Protein AF-J9C8B3-F1 (afdb_monomer_lite)

Structure (mmCIF, N/CA/C/O backbone):
data_AF-J9C8B3-F1
#
_entry.id   AF-J9C8B3-F1
#
loop_
_atom_site.group_PDB
_atom_site.id
_atom_site.type_symbol
_atom_site.label_atom_id
_atom_site.label_alt_id
_atom_site.label_comp_id
_atom_site.label_asym_id
_atom_site.label_entity_id
_atom_site.label_seq_id
_atom_site.pdbx_PDB_ins_code
_atom_site.Cartn_x
_atom_site.Cartn_y
_atom_site.Cartn_z
_atom_site.occupancy
_atom_site.B_iso_or_equiv
_atom_site.auth_seq_id
_atom_site.auth_comp_id
_atom_site.auth_asym_id
_atom_site.auth_atom_id
_atom_site.pdbx_PDB_model_num
ATOM 1 N N . MET A 1 1 ? 23.682 -4.807 -24.492 1.00 78.75 1 MET A N 1
ATOM 2 C CA . MET A 1 1 ? 23.793 -3.343 -24.692 1.00 78.75 1 MET A CA 1
ATOM 3 C C . MET A 1 1 ? 25.233 -2.847 -24.689 1.00 78.75 1 MET A C 1
ATOM 5 O O . MET A 1 1 ? 25.601 -2.203 -25.655 1.00 78.75 1 MET A O 1
ATOM 9 N N . MET A 1 2 ? 26.063 -3.170 -23.684 1.00 86.25 2 MET A N 1
ATOM 10 C CA . MET A 1 2 ? 27.462 -2.700 -23.639 1.00 86.25 2 MET A CA 1
ATOM 11 C C . MET A 1 2 ? 28.279 -3.089 -24.885 1.00 86.25 2 MET A C 1
ATOM 13 O O . MET A 1 2 ? 28.863 -2.217 -25.509 1.00 86.25 2 MET A O 1
ATOM 17 N N . ASN A 1 3 ? 28.265 -4.363 -25.298 1.00 89.12 3 ASN A N 1
ATOM 18 C CA . ASN A 1 3 ? 29.017 -4.798 -26.487 1.00 89.12 3 ASN A CA 1
ATOM 19 C C . ASN A 1 3 ? 28.551 -4.087 -27.764 1.00 89.12 3 ASN A C 1
ATOM 21 O O . ASN A 1 3 ? 29.380 -3.598 -28.514 1.00 89.12 3 ASN A O 1
ATOM 25 N N . LYS A 1 4 ? 27.232 -3.930 -27.948 1.00 87.62 4 LYS A N 1
ATOM 26 C CA . LYS A 1 4 ? 26.653 -3.194 -29.081 1.00 87.62 4 LYS A CA 1
ATOM 27 C C . LYS A 1 4 ? 27.149 -1.744 -29.131 1.00 87.62 4 LYS A C 1
ATOM 29 O O . LYS A 1 4 ? 27.574 -1.282 -30.175 1.00 87.62 4 LYS A O 1
ATOM 34 N N . TYR A 1 5 ? 27.186 -1.056 -27.988 1.00 91.00 5 TYR A N 1
ATOM 35 C CA . TYR A 1 5 ? 27.751 0.295 -27.902 1.00 91.00 5 TYR A CA 1
ATOM 36 C C . TYR A 1 5 ? 29.259 0.330 -28.204 1.00 91.00 5 TYR A C 1
ATOM 38 O O . TYR A 1 5 ? 29.722 1.227 -28.899 1.00 91.00 5 TYR A O 1
ATOM 46 N N . LEU A 1 6 ? 30.029 -0.645 -27.709 1.00 92.38 6 LEU A N 1
ATOM 47 C CA . LEU A 1 6 ? 31.475 -0.719 -27.951 1.00 92.38 6 LEU A CA 1
ATOM 48 C C . LEU A 1 6 ? 31.828 -1.078 -29.406 1.00 92.38 6 LEU A C 1
ATOM 50 O O . LEU A 1 6 ? 32.894 -0.686 -29.874 1.00 92.38 6 LEU A O 1
ATOM 54 N N . GLU A 1 7 ? 30.964 -1.816 -30.103 1.00 91.50 7 GLU A N 1
ATOM 55 C CA . GLU A 1 7 ? 31.171 -2.269 -31.485 1.00 91.50 7 GLU A CA 1
ATOM 56 C C . GLU A 1 7 ? 30.604 -1.289 -32.525 1.00 91.50 7 GLU A C 1
ATOM 58 O O . GLU A 1 7 ? 31.267 -1.002 -33.521 1.00 91.50 7 GLU A O 1
ATOM 63 N N . GLU A 1 8 ? 29.397 -0.763 -32.298 1.00 87.06 8 GLU A N 1
ATOM 64 C CA . GLU A 1 8 ? 28.640 0.048 -33.266 1.00 87.06 8 GLU A CA 1
ATOM 65 C C . GLU A 1 8 ? 28.638 1.553 -32.928 1.00 87.06 8 GLU A C 1
ATOM 67 O O . GLU A 1 8 ? 28.321 2.376 -33.784 1.00 87.06 8 GLU A O 1
ATOM 72 N N . GLY A 1 9 ? 29.010 1.939 -31.702 1.00 86.69 9 GLY A N 1
ATOM 73 C CA . GLY A 1 9 ? 29.151 3.332 -31.253 1.00 86.69 9 GLY A CA 1
ATOM 74 C C . GLY A 1 9 ? 27.856 4.041 -30.832 1.00 86.69 9 GLY A C 1
ATOM 75 O O . GLY A 1 9 ? 27.904 4.921 -29.973 1.00 86.69 9 GLY A O 1
ATOM 76 N N . GLU A 1 10 ? 26.697 3.652 -31.369 1.00 90.56 10 GLU A N 1
ATOM 77 C CA . GLU A 1 10 ? 25.392 4.252 -31.049 1.00 90.56 10 GLU A CA 1
ATOM 78 C C . GLU A 1 10 ? 24.359 3.187 -30.646 1.00 90.56 10 GLU A C 1
ATOM 80 O O . GLU A 1 10 ? 24.399 2.042 -31.091 1.00 90.56 10 GLU A O 1
ATOM 85 N N . LEU A 1 11 ? 23.422 3.563 -29.772 1.00 93.31 11 LEU A N 1
ATOM 86 C CA . LEU A 1 11 ? 22.279 2.733 -29.380 1.00 93.31 11 LEU A CA 1
ATOM 87 C C . LEU A 1 11 ? 21.004 3.333 -29.971 1.00 93.31 11 LEU A C 1
ATOM 89 O O . LEU A 1 11 ? 20.880 4.557 -30.046 1.00 93.31 11 LEU A O 1
ATOM 93 N N . SER A 1 12 ? 20.045 2.489 -30.358 1.00 94.19 12 SER A N 1
ATOM 94 C CA . SER A 1 12 ? 18.732 2.987 -30.777 1.00 94.19 12 SER A CA 1
ATOM 95 C C . SER A 1 12 ? 17.975 3.604 -29.595 1.00 94.19 12 SER A C 1
ATOM 97 O O . SER A 1 12 ? 18.277 3.338 -28.430 1.00 94.19 12 SER A O 1
ATOM 99 N N . GLU A 1 13 ? 16.957 4.415 -29.883 1.00 93.69 13 GLU A N 1
ATOM 100 C CA . GLU A 1 13 ? 16.074 4.964 -28.847 1.00 93.69 13 GLU A CA 1
ATOM 101 C C . GLU A 1 13 ? 15.417 3.848 -28.015 1.00 93.69 13 GLU A C 1
ATOM 103 O O . GLU A 1 13 ? 15.444 3.903 -26.786 1.00 93.69 13 GLU A O 1
ATOM 108 N N . ASP A 1 14 ? 14.930 2.792 -28.674 1.00 94.25 14 ASP A N 1
ATOM 109 C CA . ASP A 1 14 ? 14.325 1.628 -28.014 1.00 94.25 14 ASP A CA 1
ATOM 110 C C . ASP A 1 14 ? 15.310 0.906 -27.091 1.00 94.25 14 ASP A C 1
ATOM 112 O O . ASP A 1 14 ? 14.955 0.535 -25.970 1.00 94.25 14 ASP A O 1
ATOM 116 N N . ASP A 1 15 ? 16.562 0.749 -27.536 1.00 93.56 15 ASP A N 1
ATOM 117 C CA . ASP A 1 15 ? 17.629 0.188 -26.715 1.00 93.56 15 ASP A CA 1
ATOM 118 C C . ASP A 1 15 ? 17.791 1.048 -25.454 1.00 93.56 15 ASP A C 1
ATOM 120 O O . ASP A 1 15 ? 17.713 0.535 -24.337 1.00 93.56 15 ASP A O 1
ATOM 124 N N . ILE A 1 16 ? 17.961 2.365 -25.607 1.00 94.19 16 ILE A N 1
ATOM 125 C CA . ILE A 1 16 ? 18.157 3.291 -24.484 1.00 94.19 16 ILE A CA 1
ATOM 126 C C . ILE A 1 16 ? 16.988 3.212 -23.493 1.00 94.19 16 ILE A C 1
ATOM 128 O O . ILE A 1 16 ? 17.224 3.082 -22.289 1.00 94.19 16 ILE A O 1
ATOM 132 N N . ILE A 1 17 ? 15.744 3.240 -23.977 1.00 95.62 17 ILE A N 1
ATOM 133 C CA . ILE A 1 17 ? 14.544 3.151 -23.134 1.00 95.62 17 ILE A CA 1
ATOM 134 C C . ILE A 1 17 ? 14.520 1.823 -22.370 1.00 95.62 17 ILE A C 1
ATOM 136 O O . ILE A 1 17 ? 14.332 1.827 -21.150 1.00 95.62 17 ILE A O 1
ATOM 140 N N . ALA A 1 18 ? 14.770 0.699 -23.046 1.00 95.00 18 ALA A N 1
ATOM 141 C CA . ALA A 1 18 ? 14.798 -0.621 -22.421 1.00 95.00 18 ALA A CA 1
ATOM 142 C C . ALA A 1 18 ? 15.903 -0.732 -21.358 1.00 95.00 18 ALA A C 1
ATOM 144 O O . ALA A 1 18 ? 15.667 -1.249 -20.263 1.00 95.00 18 ALA A O 1
ATOM 145 N N . GLY A 1 19 ? 17.092 -0.195 -21.643 1.00 95.44 19 GLY A N 1
ATOM 146 C CA . GLY A 1 19 ? 18.210 -0.161 -20.704 1.00 95.44 19 GLY A CA 1
ATOM 147 C C . GLY A 1 19 ? 17.911 0.674 -19.459 1.00 95.44 19 GLY A C 1
ATOM 148 O O . GLY A 1 19 ? 18.193 0.237 -18.342 1.00 95.44 19 GLY A O 1
ATOM 149 N N . ILE A 1 20 ? 17.303 1.853 -19.629 1.00 96.50 20 ILE A N 1
ATOM 150 C CA . ILE A 1 20 ? 16.896 2.708 -18.507 1.00 96.50 20 ILE A CA 1
ATOM 151 C C . ILE A 1 20 ? 15.814 2.017 -17.679 1.00 96.50 20 ILE A C 1
ATOM 153 O O . ILE A 1 20 ? 15.936 1.972 -16.456 1.00 96.50 20 ILE A O 1
ATOM 157 N N . ARG A 1 21 ? 14.787 1.440 -18.317 1.00 97.25 21 ARG A N 1
ATOM 158 C CA . ARG A 1 21 ? 13.708 0.722 -17.624 1.00 97.25 21 ARG A CA 1
ATOM 159 C C . ARG A 1 21 ? 14.261 -0.435 -16.794 1.00 97.25 21 ARG A C 1
ATOM 161 O O . ARG A 1 21 ? 13.999 -0.490 -15.598 1.00 97.25 21 ARG A O 1
ATOM 168 N N . ALA A 1 22 ? 15.077 -1.306 -17.391 1.00 96.00 22 ALA A N 1
ATOM 169 C CA . ALA A 1 22 ? 15.645 -2.464 -16.702 1.00 96.00 22 ALA A CA 1
ATOM 170 C C . ALA A 1 22 ? 16.434 -2.062 -15.445 1.00 96.00 22 ALA A C 1
ATOM 172 O O . ALA A 1 22 ? 16.245 -2.636 -14.375 1.00 96.00 22 ALA A O 1
ATOM 173 N N . ARG A 1 23 ? 17.270 -1.023 -15.550 1.00 96.44 23 ARG A N 1
ATOM 174 C CA . ARG A 1 23 ? 18.075 -0.532 -14.420 1.00 96.44 23 ARG A CA 1
ATOM 175 C C . ARG A 1 23 ? 17.260 0.247 -13.388 1.00 96.44 23 ARG A C 1
ATOM 177 O O . ARG A 1 23 ? 17.647 0.286 -12.225 1.00 96.44 23 ARG A O 1
ATOM 184 N N . THR A 1 24 ? 16.148 0.854 -13.800 1.00 96.94 24 THR A N 1
ATOM 185 C CA . THR A 1 24 ? 15.205 1.536 -12.900 1.00 96.94 24 THR A CA 1
ATOM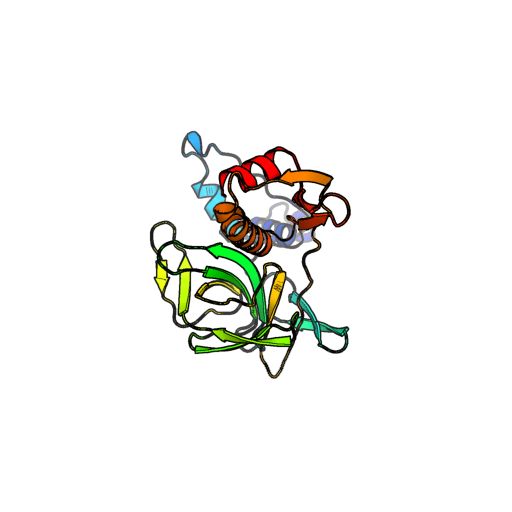 186 C C . THR A 1 24 ? 14.442 0.516 -12.057 1.00 96.94 24 THR A C 1
ATOM 188 O O . THR A 1 24 ? 14.374 0.661 -10.843 1.00 96.94 24 THR A O 1
ATOM 191 N N . ILE A 1 25 ? 13.934 -0.554 -12.678 1.00 96.19 25 ILE A N 1
ATOM 192 C CA . ILE A 1 25 ? 13.232 -1.649 -11.986 1.00 96.19 25 ILE A CA 1
ATOM 193 C C . ILE A 1 25 ? 14.179 -2.391 -11.030 1.00 96.19 25 ILE A C 1
ATOM 195 O O . ILE A 1 25 ? 13.781 -2.754 -9.928 1.00 96.19 25 ILE A O 1
ATOM 199 N N . ALA A 1 26 ? 15.448 -2.553 -11.414 1.00 95.69 26 ALA A N 1
ATOM 200 C CA . ALA A 1 26 ? 16.489 -3.124 -10.559 1.00 95.69 26 ALA A CA 1
ATOM 201 C C . ALA A 1 26 ? 17.008 -2.164 -9.464 1.00 95.69 26 ALA A C 1
ATOM 203 O O . ALA A 1 26 ? 17.913 -2.533 -8.717 1.00 95.69 26 ALA A O 1
ATOM 204 N N . CYS A 1 27 ? 16.472 -0.940 -9.368 1.00 95.81 27 CYS A N 1
ATOM 205 C CA . CYS A 1 27 ? 16.906 0.096 -8.423 1.00 95.81 27 CYS A CA 1
ATOM 206 C C . CYS A 1 27 ? 18.403 0.471 -8.524 1.00 95.81 27 CYS A C 1
ATOM 208 O O . CYS A 1 27 ? 19.007 0.915 -7.550 1.00 95.81 27 CYS A O 1
ATOM 210 N N . GLU A 1 28 ? 19.023 0.321 -9.698 1.00 97.19 28 GLU A N 1
ATOM 211 C CA . GLU A 1 28 ? 20.434 0.669 -9.925 1.00 97.19 28 GLU A CA 1
ATOM 212 C C . GLU A 1 28 ? 20.632 2.130 -10.341 1.00 97.19 28 GLU A C 1
ATOM 214 O O . GLU A 1 28 ? 21.718 2.692 -10.177 1.00 97.19 28 GLU A O 1
ATOM 219 N N . ILE A 1 29 ? 19.605 2.730 -10.944 1.00 97.00 29 ILE A N 1
ATOM 220 C CA . ILE A 1 29 ? 19.595 4.127 -11.377 1.00 97.00 29 ILE A CA 1
ATOM 221 C C . ILE A 1 29 ? 18.261 4.777 -11.020 1.00 97.00 29 ILE A C 1
ATOM 223 O O . ILE A 1 29 ? 17.234 4.108 -10.955 1.00 97.00 29 ILE A O 1
ATOM 227 N N . GLN A 1 30 ? 18.275 6.102 -10.880 1.00 96.50 30 GLN A N 1
ATOM 228 C CA . GLN A 1 30 ? 17.072 6.912 -10.719 1.00 96.50 30 GLN A CA 1
ATOM 229 C C . GLN A 1 30 ? 16.998 7.932 -11.866 1.00 96.50 30 GLN A C 1
ATOM 231 O O . GLN A 1 30 ? 17.755 8.908 -11.854 1.00 96.50 30 GLN A O 1
ATOM 236 N N . PRO A 1 31 ? 16.130 7.732 -12.875 1.00 95.62 31 PRO A N 1
ATOM 237 C CA . PRO A 1 31 ? 15.981 8.686 -13.969 1.00 95.62 31 PRO A CA 1
ATOM 238 C C . PRO A 1 31 ? 15.500 10.048 -13.449 1.00 95.62 31 PRO A C 1
ATOM 240 O O . PRO A 1 31 ? 14.462 10.150 -12.791 1.00 95.62 31 PRO A O 1
ATOM 243 N N . MET A 1 32 ? 16.268 11.101 -13.732 1.00 96.44 32 MET A N 1
ATOM 244 C CA . MET A 1 32 ? 15.990 12.454 -13.251 1.00 96.44 32 MET A CA 1
ATOM 245 C C . MET A 1 32 ? 15.239 13.264 -14.306 1.00 96.44 32 MET A C 1
ATOM 247 O O . MET A 1 32 ? 15.723 13.452 -15.421 1.00 96.44 32 MET A O 1
ATOM 251 N N . PHE A 1 33 ? 14.085 13.807 -13.922 1.00 95.62 33 PHE A N 1
ATOM 252 C CA . PHE A 1 33 ? 13.266 14.693 -14.750 1.00 95.62 33 PHE A CA 1
ATOM 253 C C . PHE A 1 33 ? 13.207 16.096 -14.145 1.00 95.62 33 PHE A C 1
ATOM 255 O O . PHE A 1 33 ? 13.446 16.289 -12.953 1.00 95.62 33 PHE A O 1
ATOM 262 N N . CYS A 1 34 ? 12.856 17.091 -14.958 1.00 95.88 34 CYS A N 1
ATOM 263 C CA . CYS A 1 34 ? 12.675 18.465 -14.505 1.00 95.88 34 CYS A CA 1
ATOM 264 C C . CYS A 1 34 ? 11.325 19.035 -14.953 1.00 95.88 34 CYS A C 1
ATOM 266 O O . CYS A 1 34 ? 10.745 18.639 -15.965 1.00 95.88 34 CYS A O 1
ATOM 268 N N . GLY A 1 35 ? 10.806 19.979 -14.172 1.00 96.19 35 GLY A N 1
ATOM 269 C CA . GLY A 1 35 ? 9.518 20.604 -14.431 1.00 96.19 35 GLY A CA 1
ATOM 270 C C . GLY A 1 35 ? 9.101 21.554 -13.315 1.00 96.19 35 GLY A C 1
ATOM 271 O O . GLY A 1 35 ? 9.774 21.700 -12.299 1.00 96.19 35 GLY A O 1
ATOM 272 N N . SER A 1 36 ? 7.968 22.216 -13.513 1.00 97.06 36 SER A N 1
ATOM 273 C CA . SER A 1 36 ? 7.302 23.031 -12.506 1.00 97.06 36 SER A CA 1
ATOM 274 C C . SER A 1 36 ? 5.812 22.723 -12.539 1.00 97.06 36 SER A C 1
ATOM 276 O O . SER A 1 36 ? 5.107 23.167 -13.448 1.00 97.06 36 SER A O 1
ATOM 278 N N . ALA A 1 37 ? 5.336 21.990 -11.530 1.00 97.06 37 ALA A N 1
ATOM 279 C CA . ALA A 1 37 ? 3.911 21.717 -11.354 1.00 97.06 37 ALA A CA 1
ATOM 280 C C . ALA A 1 37 ? 3.118 23.022 -11.191 1.00 97.06 37 ALA A C 1
ATOM 282 O O . ALA A 1 37 ? 2.116 23.214 -11.864 1.00 97.06 37 ALA A O 1
ATOM 283 N N . PHE A 1 38 ? 3.643 23.979 -10.416 1.00 97.00 38 PHE A N 1
ATOM 284 C CA . PHE A 1 38 ? 3.026 25.297 -10.226 1.00 97.00 38 PHE A CA 1
ATOM 285 C C . PHE A 1 38 ? 2.802 26.062 -11.540 1.00 97.00 38 PHE A C 1
ATOM 287 O O . PHE A 1 38 ? 1.791 26.736 -11.708 1.00 97.00 38 PHE A O 1
ATOM 294 N N . LYS A 1 39 ? 3.739 25.956 -12.492 1.00 97.19 39 LYS A N 1
ATOM 295 C CA . LYS A 1 39 ? 3.620 26.597 -13.812 1.00 97.19 39 LYS A CA 1
ATOM 296 C C . LYS A 1 39 ? 3.007 25.684 -14.876 1.00 97.19 39 LYS A C 1
ATOM 298 O O . LYS A 1 39 ? 2.992 26.081 -16.038 1.00 97.19 39 LYS A O 1
ATOM 303 N N . ASN A 1 40 ? 2.547 24.486 -14.509 1.00 95.56 40 ASN A N 1
ATOM 304 C CA . ASN A 1 40 ? 2.028 23.463 -15.421 1.00 95.56 40 ASN A CA 1
ATOM 305 C C . ASN A 1 40 ? 3.004 23.092 -16.556 1.00 95.56 40 ASN A C 1
ATOM 307 O O . ASN A 1 40 ? 2.604 22.918 -17.704 1.00 95.56 40 ASN A O 1
ATOM 311 N N . LYS A 1 41 ? 4.306 22.986 -16.257 1.00 97.31 41 LYS A N 1
ATOM 312 C CA . LYS A 1 41 ? 5.352 22.642 -17.239 1.00 97.31 41 LYS A CA 1
ATOM 313 C C . LYS A 1 41 ? 6.058 21.351 -16.839 1.00 97.31 41 LYS A C 1
ATOM 315 O O . LYS A 1 41 ? 6.598 21.273 -15.743 1.00 97.31 41 LYS A O 1
ATOM 320 N N . GLY A 1 42 ? 6.083 20.355 -17.724 1.00 95.38 42 GLY A N 1
ATOM 321 C CA . GLY A 1 42 ? 6.841 19.107 -17.535 1.00 95.38 42 GLY A CA 1
ATOM 322 C C . GLY A 1 42 ? 6.098 17.965 -16.830 1.00 95.38 42 GLY A C 1
ATOM 323 O O . GLY A 1 42 ? 6.538 16.828 -16.933 1.00 95.38 42 GLY A O 1
ATOM 324 N N . VAL A 1 43 ? 4.941 18.215 -16.199 1.00 97.31 43 VAL A N 1
ATOM 325 C CA . VAL A 1 43 ? 4.161 17.162 -15.507 1.00 97.31 43 VAL A CA 1
ATOM 326 C C . VAL A 1 43 ? 3.729 16.049 -16.465 1.00 97.31 43 VAL A C 1
ATOM 328 O O . VAL A 1 43 ? 3.879 14.880 -16.145 1.00 97.31 43 VAL A O 1
ATOM 331 N N . GLN A 1 44 ? 3.265 16.401 -17.667 1.00 96.62 44 GLN A N 1
ATOM 332 C CA . GLN A 1 44 ? 2.852 15.424 -18.684 1.00 96.62 44 GLN A CA 1
ATOM 333 C C . GLN A 1 44 ? 4.007 14.496 -19.090 1.00 96.62 44 GLN A C 1
ATOM 335 O O . GLN A 1 44 ? 3.828 13.290 -19.144 1.00 96.62 44 GLN A O 1
ATOM 340 N N . ARG A 1 45 ? 5.218 15.042 -19.270 1.00 95.50 45 ARG A N 1
ATOM 341 C CA . ARG A 1 45 ? 6.416 14.248 -19.596 1.00 95.50 45 ARG A CA 1
ATOM 342 C C . ARG A 1 45 ? 6.849 13.337 -18.455 1.00 95.50 45 ARG A C 1
ATOM 344 O O . ARG A 1 45 ? 7.345 12.247 -18.701 1.00 95.50 45 ARG A O 1
ATOM 351 N N . MET A 1 46 ? 6.647 13.775 -17.214 1.00 96.62 46 MET A N 1
ATOM 352 C CA . MET A 1 46 ? 6.866 12.924 -16.049 1.00 96.62 46 MET A CA 1
ATOM 353 C C . MET A 1 46 ? 5.858 11.763 -16.017 1.00 96.62 46 MET A C 1
ATOM 355 O O . MET A 1 46 ? 6.252 10.640 -15.727 1.00 96.62 46 MET A O 1
ATOM 359 N N . LEU A 1 47 ? 4.593 11.990 -16.390 1.00 97.19 47 LEU A N 1
ATOM 360 C CA . LEU A 1 47 ? 3.602 10.912 -16.506 1.00 97.19 47 LEU A CA 1
ATOM 361 C C . LEU A 1 47 ? 3.934 9.926 -17.639 1.00 97.19 47 LEU A C 1
ATOM 363 O O . LEU A 1 47 ? 3.803 8.722 -17.435 1.00 97.19 47 LEU A O 1
ATOM 367 N N . ASP A 1 48 ? 4.425 10.406 -18.788 1.00 96.50 48 ASP A N 1
ATOM 368 C CA . ASP A 1 48 ? 4.934 9.530 -19.858 1.00 96.50 48 ASP A CA 1
ATOM 369 C C . ASP A 1 48 ? 6.066 8.629 -19.321 1.00 96.50 48 ASP A C 1
ATOM 371 O O . ASP A 1 48 ? 6.072 7.415 -19.527 1.00 96.50 48 ASP A O 1
ATOM 375 N N . ALA A 1 49 ? 6.994 9.219 -18.561 1.00 96.25 49 ALA A N 1
ATOM 376 C CA . ALA A 1 49 ? 8.116 8.515 -17.950 1.00 96.25 49 ALA A CA 1
ATOM 377 C C . ALA A 1 49 ? 7.695 7.478 -16.897 1.00 96.25 49 ALA A C 1
ATOM 379 O O . ALA A 1 49 ? 8.352 6.447 -16.768 1.00 96.25 49 ALA A O 1
ATOM 380 N N . VAL A 1 50 ? 6.600 7.715 -16.165 1.00 96.81 50 VAL A N 1
ATOM 381 C CA . VAL A 1 50 ? 6.027 6.722 -15.244 1.00 96.81 50 VAL A CA 1
ATOM 382 C C . VAL A 1 50 ? 5.665 5.451 -16.005 1.00 96.81 50 VAL A C 1
ATOM 384 O O . VAL A 1 50 ? 6.084 4.369 -15.608 1.00 96.81 50 VAL A O 1
ATOM 387 N N . VAL A 1 51 ? 4.966 5.574 -17.134 1.00 96.19 51 VAL A N 1
ATOM 388 C CA . VAL A 1 51 ? 4.594 4.412 -17.957 1.00 96.19 51 VAL A CA 1
ATOM 389 C C . VAL A 1 51 ? 5.834 3.747 -18.564 1.00 96.19 51 VAL A C 1
ATOM 391 O O . VAL A 1 51 ? 5.938 2.523 -18.581 1.00 96.19 51 VAL A O 1
ATOM 394 N N . GLN A 1 52 ? 6.798 4.542 -19.033 1.00 95.06 52 GLN A N 1
ATOM 395 C CA . GLN A 1 52 ? 8.002 4.028 -19.692 1.00 95.06 52 GLN A CA 1
ATOM 396 C C . GLN A 1 52 ? 8.971 3.316 -18.741 1.00 95.06 52 GLN A C 1
ATOM 398 O O . GLN A 1 52 ? 9.554 2.300 -19.124 1.00 95.06 52 GLN A O 1
ATOM 403 N N . PHE A 1 53 ? 9.156 3.810 -17.514 1.00 96.69 53 PHE A N 1
ATOM 404 C CA . PHE A 1 53 ? 10.259 3.372 -16.649 1.00 96.69 53 PHE A CA 1
ATOM 405 C C . PHE A 1 53 ? 9.835 2.726 -15.329 1.00 96.69 53 PHE A C 1
ATOM 407 O O . PHE A 1 53 ? 10.625 1.953 -14.791 1.00 96.69 53 PHE A O 1
ATOM 414 N N . LEU A 1 54 ? 8.631 2.996 -14.804 1.00 96.69 54 LEU A N 1
ATOM 415 C CA . LEU A 1 54 ? 8.173 2.338 -13.575 1.00 96.69 54 LEU A CA 1
ATOM 416 C C . LEU A 1 54 ? 7.618 0.932 -13.860 1.00 96.69 54 LEU A C 1
ATOM 418 O O . LEU A 1 54 ? 7.085 0.681 -14.950 1.00 96.69 54 LEU A O 1
ATOM 422 N N . PRO A 1 55 ? 7.763 0.002 -12.899 1.00 96.62 55 PRO A N 1
ATOM 423 C CA . PRO A 1 55 ? 7.341 -1.379 -13.079 1.00 96.62 55 PRO A CA 1
ATOM 424 C C . PRO A 1 55 ? 5.818 -1.514 -13.119 1.00 96.62 55 PRO A C 1
ATOM 426 O O . PRO A 1 55 ? 5.092 -0.831 -12.393 1.00 96.62 55 PRO A O 1
ATOM 429 N N . ALA A 1 56 ? 5.344 -2.460 -13.922 1.00 95.69 56 ALA A N 1
ATOM 430 C CA . ALA A 1 56 ? 4.033 -3.062 -13.737 1.00 95.69 56 ALA A CA 1
ATOM 431 C C . ALA A 1 56 ? 4.061 -4.042 -12.542 1.00 95.69 56 ALA A C 1
ATOM 433 O O . ALA A 1 56 ? 5.139 -4.484 -12.136 1.00 95.69 56 ALA A O 1
ATOM 434 N N . PRO A 1 57 ? 2.901 -4.449 -11.991 1.00 94.62 57 PRO A N 1
ATOM 435 C CA . PRO A 1 57 ? 2.841 -5.458 -10.926 1.00 94.62 57 PRO A CA 1
ATOM 436 C C . PRO A 1 57 ? 3.540 -6.784 -11.269 1.00 94.62 57 PRO A C 1
ATOM 438 O O . PRO A 1 57 ? 4.009 -7.471 -10.371 1.00 94.62 57 PRO A O 1
ATOM 441 N N . THR A 1 58 ? 3.635 -7.120 -12.557 1.00 94.06 58 THR A N 1
ATOM 442 C CA . THR A 1 58 ? 4.305 -8.318 -13.084 1.00 94.06 58 THR A CA 1
ATOM 443 C C . THR A 1 58 ? 5.814 -8.155 -13.279 1.00 94.06 58 THR A C 1
ATOM 445 O O . THR A 1 58 ? 6.506 -9.144 -13.490 1.00 94.06 58 THR A O 1
ATOM 448 N N . ASP A 1 59 ? 6.334 -6.926 -13.243 1.00 92.19 59 ASP A N 1
ATOM 449 C CA . ASP A 1 59 ? 7.761 -6.651 -13.464 1.00 92.19 59 ASP A CA 1
ATOM 450 C C . ASP A 1 59 ? 8.591 -6.741 -12.175 1.00 92.19 59 ASP A C 1
ATOM 452 O O . ASP A 1 59 ? 9.819 -6.650 -12.213 1.00 92.19 59 ASP A O 1
ATOM 456 N N . ILE A 1 60 ? 7.927 -6.882 -11.027 1.00 92.25 60 ILE A N 1
ATOM 457 C CA . ILE A 1 60 ? 8.560 -7.021 -9.716 1.00 92.25 60 ILE A CA 1
ATOM 458 C C . ILE A 1 60 ? 8.517 -8.477 -9.242 1.00 92.25 60 ILE A C 1
ATOM 460 O O . ILE A 1 60 ? 7.639 -9.237 -9.656 1.00 92.25 60 ILE A O 1
ATOM 464 N N . PRO A 1 61 ? 9.443 -8.888 -8.357 1.00 91.62 61 PRO A N 1
ATOM 465 C CA . PRO A 1 61 ? 9.411 -10.223 -7.780 1.00 91.62 61 PRO A CA 1
ATOM 466 C C . PRO A 1 61 ? 8.078 -10.521 -7.068 1.00 91.62 61 PRO A C 1
ATOM 468 O O . PRO A 1 61 ? 7.484 -9.608 -6.485 1.00 91.62 61 PRO A O 1
ATOM 471 N N . PRO A 1 62 ? 7.634 -11.794 -7.054 1.00 92.69 62 PRO A N 1
ATOM 472 C CA . PRO A 1 62 ? 6.504 -12.244 -6.247 1.00 92.69 62 PRO A CA 1
ATOM 473 C C . PRO A 1 62 ? 6.609 -11.774 -4.796 1.00 92.69 62 PRO A C 1
ATOM 475 O O . PRO A 1 62 ? 7.694 -11.793 -4.210 1.00 92.69 62 PRO A O 1
ATOM 478 N N . VAL A 1 63 ? 5.479 -11.394 -4.198 1.00 92.75 63 VAL A N 1
ATOM 479 C CA . VAL A 1 63 ? 5.479 -10.921 -2.810 1.00 92.75 63 VAL A CA 1
ATOM 480 C C . VAL A 1 63 ? 5.827 -12.076 -1.870 1.00 92.75 63 VAL A C 1
ATOM 482 O O . VAL A 1 63 ? 5.314 -13.190 -2.019 1.00 92.75 63 VAL A O 1
ATOM 485 N N . ALA A 1 64 ? 6.717 -11.814 -0.916 1.00 93.38 64 ALA A N 1
ATOM 486 C CA . ALA A 1 64 ? 7.110 -12.771 0.108 1.00 93.38 64 ALA A CA 1
ATOM 487 C C . ALA A 1 64 ? 6.160 -12.723 1.315 1.00 93.38 64 ALA A C 1
ATOM 489 O O . ALA A 1 64 ? 5.556 -11.694 1.630 1.00 93.38 64 ALA A O 1
ATOM 490 N N . GLY A 1 65 ? 6.043 -13.852 2.004 1.00 92.94 65 GLY A N 1
ATOM 491 C CA . GLY A 1 65 ? 5.295 -13.978 3.244 1.00 92.94 65 GLY A CA 1
ATOM 492 C C . GLY A 1 65 ? 5.583 -15.301 3.945 1.00 92.94 65 GLY A C 1
ATOM 493 O O . GLY A 1 65 ? 6.496 -16.042 3.575 1.00 92.94 65 GLY A O 1
ATOM 494 N N . PHE A 1 66 ? 4.778 -15.599 4.955 1.00 92.88 66 PHE A N 1
ATOM 495 C CA . PHE A 1 66 ? 4.858 -16.816 5.756 1.00 92.88 66 PHE A CA 1
ATOM 496 C C . PHE A 1 66 ? 3.503 -17.522 5.760 1.00 92.88 66 PHE A C 1
ATOM 498 O O . PHE A 1 66 ? 2.460 -16.866 5.752 1.00 92.88 66 PHE A O 1
ATOM 505 N N . ASP A 1 67 ? 3.494 -18.851 5.740 1.00 90.06 67 ASP A N 1
ATOM 506 C CA . ASP A 1 67 ? 2.270 -19.605 6.010 1.00 90.06 67 ASP A CA 1
ATOM 507 C C . ASP A 1 67 ? 1.919 -19.565 7.514 1.00 90.06 67 ASP A C 1
ATOM 509 O O . ASP A 1 67 ? 2.578 -18.900 8.313 1.00 90.06 67 ASP A O 1
ATOM 513 N N . LEU A 1 68 ? 0.847 -20.253 7.917 1.00 87.62 68 LEU A N 1
ATOM 514 C CA . LEU A 1 68 ? 0.430 -20.295 9.327 1.00 87.62 68 LEU A CA 1
ATOM 515 C C . LEU A 1 68 ? 1.385 -21.103 10.232 1.00 87.62 68 LEU A C 1
ATOM 517 O O . LEU A 1 68 ? 1.253 -21.019 11.451 1.00 87.62 68 LEU A O 1
ATOM 521 N N . ASP A 1 69 ? 2.318 -21.865 9.651 1.00 88.38 69 ASP A N 1
ATOM 522 C CA . ASP A 1 69 ? 3.355 -22.636 10.348 1.00 88.38 69 ASP A CA 1
ATOM 523 C C . ASP A 1 69 ? 4.721 -21.904 10.334 1.00 88.38 69 ASP A C 1
ATOM 525 O O . ASP A 1 69 ? 5.759 -22.534 10.557 1.00 88.38 69 ASP A O 1
ATOM 529 N N . ASP A 1 70 ? 4.742 -20.600 10.025 1.00 86.75 70 ASP A N 1
ATOM 530 C CA . ASP A 1 70 ? 5.943 -19.761 9.872 1.00 86.75 70 ASP A CA 1
ATOM 531 C C . ASP A 1 70 ? 6.927 -20.230 8.777 1.00 86.75 70 ASP A C 1
ATOM 533 O O . ASP A 1 70 ? 8.120 -19.908 8.801 1.00 86.75 70 ASP A O 1
AT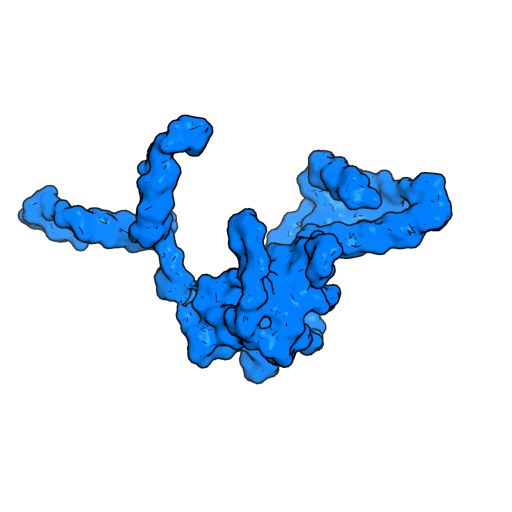OM 537 N N . LYS A 1 71 ? 6.459 -20.971 7.764 1.00 90.81 71 LYS A N 1
ATOM 538 C CA . LYS A 1 71 ? 7.299 -21.355 6.620 1.00 90.81 71 LYS A CA 1
ATOM 539 C C . LYS A 1 71 ? 7.273 -20.265 5.546 1.00 90.81 71 LYS A C 1
ATOM 541 O O . LYS A 1 71 ? 6.188 -19.829 5.152 1.00 90.81 71 LYS A O 1
ATOM 546 N N . PRO A 1 72 ? 8.439 -19.856 5.010 1.00 92.44 72 PRO A N 1
ATOM 547 C CA . PRO A 1 72 ? 8.501 -18.896 3.915 1.00 92.44 72 PRO A CA 1
ATOM 548 C C . PRO A 1 72 ? 7.722 -19.375 2.687 1.00 92.44 72 PRO A C 1
ATOM 550 O O . PRO A 1 72 ? 7.914 -20.497 2.212 1.00 92.44 72 PRO A O 1
ATOM 553 N N . CYS A 1 73 ? 6.878 -18.507 2.143 1.00 91.94 73 CYS A N 1
ATOM 554 C CA . CYS A 1 73 ? 6.149 -18.733 0.902 1.00 91.94 73 CYS A CA 1
ATOM 555 C C . CYS A 1 73 ? 6.053 -17.439 0.084 1.00 91.94 73 CYS A C 1
ATOM 557 O O . CYS A 1 73 ? 6.341 -16.345 0.569 1.00 91.94 73 CYS A O 1
ATOM 559 N N . THR A 1 74 ? 5.675 -17.564 -1.185 1.00 94.06 74 THR A N 1
ATOM 560 C CA . THR A 1 74 ? 5.522 -16.424 -2.091 1.00 94.06 74 THR A CA 1
ATOM 561 C C . THR A 1 74 ? 4.174 -16.460 -2.799 1.00 94.06 74 THR A C 1
ATOM 563 O O . THR A 1 74 ? 3.520 -17.505 -2.904 1.00 94.06 74 THR A O 1
ATOM 566 N N . ARG A 1 75 ? 3.739 -15.294 -3.278 1.00 93.50 75 ARG A N 1
ATOM 567 C CA . ARG A 1 75 ? 2.541 -15.135 -4.105 1.00 93.50 75 ARG A CA 1
ATOM 568 C C . ARG A 1 75 ? 2.902 -14.413 -5.393 1.00 93.50 75 ARG A C 1
ATOM 570 O O . ARG A 1 75 ? 3.355 -13.270 -5.371 1.00 93.50 75 ARG A O 1
ATOM 577 N N . GLU A 1 76 ? 2.735 -15.123 -6.502 1.00 94.12 76 GLU A N 1
ATOM 578 C CA . GLU A 1 76 ? 2.935 -14.589 -7.845 1.00 94.12 76 GLU A CA 1
ATOM 579 C C . GLU A 1 76 ? 1.826 -13.593 -8.193 1.00 94.12 76 GLU A C 1
ATOM 581 O O . GLU A 1 76 ? 0.666 -13.807 -7.837 1.00 94.12 76 GLU A O 1
ATOM 586 N N . ALA A 1 77 ? 2.185 -12.519 -8.896 1.00 95.12 77 ALA A N 1
ATOM 587 C CA . ALA A 1 77 ? 1.239 -11.531 -9.400 1.00 95.12 77 ALA A CA 1
ATOM 588 C C . ALA A 1 77 ? 0.454 -12.096 -10.595 1.00 95.12 77 ALA A C 1
ATOM 590 O O . ALA A 1 77 ? 0.737 -11.782 -11.748 1.00 95.12 77 ALA A O 1
ATOM 591 N N . SER A 1 78 ? -0.501 -12.976 -10.300 1.00 95.88 78 SER A N 1
ATOM 592 C CA . SER A 1 78 ? -1.372 -13.641 -11.268 1.00 95.88 78 SER A CA 1
ATOM 593 C C . SER A 1 78 ? -2.792 -13.759 -10.721 1.00 95.88 78 SER A C 1
ATOM 595 O O . SER A 1 78 ? -2.980 -13.987 -9.522 1.00 95.88 78 SER A O 1
ATOM 597 N N . ASP A 1 79 ? -3.781 -13.645 -11.602 1.00 95.50 79 ASP A N 1
ATOM 598 C CA . ASP A 1 79 ? -5.203 -13.780 -11.266 1.00 95.50 79 ASP A CA 1
ATOM 599 C C . ASP A 1 79 ? -5.600 -15.231 -10.957 1.00 95.50 79 ASP A C 1
ATOM 601 O O . ASP A 1 79 ? -6.538 -15.470 -10.197 1.00 95.50 79 ASP A O 1
ATOM 605 N N . ASP A 1 80 ? -4.849 -16.202 -11.487 1.00 95.25 80 ASP A N 1
ATOM 606 C CA . ASP A 1 80 ? -5.056 -17.634 -11.239 1.00 95.25 80 ASP A CA 1
ATOM 607 C C . ASP A 1 80 ? -4.432 -18.104 -9.911 1.00 95.25 80 ASP A C 1
ATOM 609 O O . ASP A 1 80 ? -4.679 -19.223 -9.451 1.00 95.25 80 ASP A O 1
ATOM 613 N N . ALA A 1 81 ? -3.591 -17.273 -9.288 1.00 94.56 81 ALA A N 1
ATOM 614 C CA . ALA A 1 81 ? -2.964 -17.591 -8.013 1.00 94.56 81 ALA A CA 1
ATOM 615 C C . ALA A 1 81 ? -3.961 -17.450 -6.839 1.00 94.56 81 ALA A C 1
ATOM 617 O O . ALA A 1 81 ? -4.939 -16.706 -6.928 1.00 94.56 81 ALA A O 1
ATOM 618 N N . PRO A 1 82 ? -3.735 -18.129 -5.696 1.00 96.12 82 PRO A N 1
ATOM 619 C CA . PRO A 1 82 ? -4.614 -17.986 -4.540 1.00 96.12 82 PRO A CA 1
ATOM 620 C C . PRO A 1 82 ? -4.618 -16.556 -3.997 1.00 96.12 82 PRO A C 1
ATOM 622 O O . PRO A 1 82 ? -3.552 -15.981 -3.789 1.00 96.12 82 PRO A O 1
ATOM 625 N N . PHE A 1 83 ? -5.806 -16.023 -3.701 1.00 97.50 83 PHE A N 1
ATOM 626 C CA . PHE A 1 83 ? -5.983 -14.630 -3.289 1.00 97.50 83 PHE A CA 1
ATOM 627 C C . PHE A 1 83 ? -5.078 -14.217 -2.116 1.00 97.50 83 PHE A C 1
ATOM 629 O O . PHE A 1 83 ? -5.042 -14.879 -1.072 1.00 97.50 83 PHE A O 1
ATOM 636 N N . SER A 1 84 ? -4.401 -13.076 -2.268 1.00 97.06 84 SER A N 1
ATOM 637 C CA . SER A 1 84 ? -3.712 -12.381 -1.182 1.00 97.06 84 SER A CA 1
ATOM 638 C C . SER A 1 84 ? -3.745 -10.864 -1.371 1.00 97.06 84 SER A C 1
ATOM 640 O O . SER A 1 84 ? -3.516 -10.331 -2.461 1.00 97.06 84 SER A O 1
ATOM 642 N N . ALA A 1 85 ? -4.007 -10.151 -0.281 1.00 97.00 85 ALA A N 1
ATOM 643 C CA . ALA A 1 85 ? -4.022 -8.702 -0.242 1.00 97.00 85 ALA A CA 1
ATOM 644 C C . ALA A 1 85 ? -3.535 -8.157 1.101 1.00 97.00 85 ALA A C 1
ATOM 646 O O . ALA A 1 85 ? -3.695 -8.786 2.147 1.00 97.00 85 ALA A O 1
ATOM 647 N N . LEU A 1 86 ? -2.989 -6.945 1.071 1.00 95.75 86 LEU A N 1
ATOM 648 C CA . LEU A 1 86 ? -2.560 -6.207 2.255 1.00 95.75 86 LEU A CA 1
ATOM 649 C C . LEU A 1 86 ? -3.486 -5.017 2.496 1.00 95.75 86 LEU A C 1
ATOM 651 O O . LEU A 1 86 ? -3.675 -4.183 1.607 1.00 95.75 86 LEU A O 1
ATOM 655 N N . ALA A 1 87 ? -4.025 -4.911 3.707 1.00 95.25 87 ALA A N 1
ATOM 656 C CA . ALA A 1 87 ? -4.739 -3.726 4.152 1.00 95.25 87 ALA A CA 1
ATOM 657 C C . ALA A 1 87 ? -3.732 -2.646 4.559 1.00 95.25 87 ALA A C 1
ATOM 659 O O . ALA A 1 87 ? -3.122 -2.736 5.617 1.00 95.25 87 ALA A O 1
ATOM 660 N N . PHE A 1 88 ? -3.528 -1.622 3.732 1.00 93.12 88 PHE A N 1
ATOM 661 C CA . PHE A 1 88 ? -2.477 -0.618 3.971 1.00 93.12 88 PHE A CA 1
ATOM 662 C C . PHE A 1 88 ? -3.004 0.716 4.503 1.00 93.12 88 PHE A C 1
ATOM 664 O O . PHE A 1 88 ? -2.225 1.539 4.982 1.00 93.12 88 PHE A O 1
ATOM 671 N N . LYS A 1 89 ? -4.314 0.964 4.415 1.00 92.38 89 LYS A N 1
ATOM 672 C CA . LYS A 1 89 ? -4.915 2.168 4.988 1.00 92.38 89 LYS A CA 1
ATOM 673 C C . LYS A 1 89 ? -6.348 1.918 5.415 1.00 92.38 89 LYS A C 1
ATOM 675 O O . LYS A 1 89 ? -7.126 1.312 4.684 1.00 92.38 89 LYS A O 1
ATOM 680 N N . ILE A 1 90 ? -6.707 2.457 6.572 1.00 92.31 90 ILE A N 1
ATOM 681 C CA . ILE A 1 90 ? -8.089 2.545 7.033 1.00 92.31 90 ILE A CA 1
ATOM 682 C C . ILE A 1 90 ? -8.479 4.012 7.097 1.00 92.31 90 ILE A C 1
ATOM 684 O O . ILE A 1 90 ? -7.687 4.867 7.501 1.00 92.31 90 ILE A O 1
ATOM 688 N N . MET A 1 91 ? -9.693 4.296 6.647 1.00 90.06 91 MET A N 1
ATOM 689 C CA . MET A 1 91 ? -10.271 5.628 6.669 1.00 90.06 91 MET A CA 1
ATOM 690 C C . MET A 1 91 ? -11.761 5.524 6.949 1.00 90.06 91 MET A C 1
ATOM 692 O O . MET A 1 91 ? -12.456 4.703 6.355 1.00 90.06 91 MET A O 1
ATOM 696 N N . THR A 1 92 ? -12.275 6.389 7.810 1.00 87.31 92 THR A N 1
ATOM 697 C CA . THR A 1 92 ? -13.722 6.522 7.986 1.00 87.31 92 THR A CA 1
ATOM 698 C C . THR A 1 92 ? -14.275 7.543 6.994 1.00 87.31 92 THR A C 1
ATOM 700 O O . THR A 1 92 ? -13.964 8.727 7.084 1.00 87.31 92 THR A O 1
ATOM 703 N N . ASP A 1 93 ? -15.108 7.102 6.052 1.00 86.75 93 ASP A N 1
ATOM 704 C CA . ASP A 1 93 ? -15.833 7.991 5.146 1.00 86.75 93 ASP A CA 1
ATOM 705 C C . ASP A 1 93 ? -17.212 8.372 5.726 1.00 86.75 93 ASP A C 1
ATOM 707 O O . ASP A 1 93 ? -17.947 7.485 6.174 1.00 86.75 93 ASP A O 1
ATOM 711 N N . PRO A 1 94 ? -17.622 9.654 5.672 1.00 84.75 94 PRO A N 1
ATOM 712 C CA . PRO A 1 94 ? -18.907 10.099 6.221 1.00 84.75 94 PRO A CA 1
ATOM 713 C C . PRO A 1 94 ? -20.152 9.450 5.598 1.00 84.75 94 PRO A C 1
ATOM 715 O O . PRO A 1 94 ? -21.199 9.412 6.239 1.00 84.75 94 PRO A O 1
ATOM 718 N N . TYR A 1 95 ? -20.068 8.967 4.356 1.00 85.88 95 TYR A N 1
ATOM 719 C CA . TYR A 1 95 ? -21.219 8.471 3.599 1.00 85.88 95 TYR A CA 1
ATOM 720 C C . TYR A 1 95 ? -21.291 6.947 3.563 1.00 85.88 95 TYR A C 1
ATOM 722 O O . TYR A 1 95 ? -22.381 6.381 3.627 1.00 85.88 95 TYR A O 1
ATOM 730 N N . VAL A 1 96 ? -20.144 6.276 3.427 1.00 85.81 96 VAL A N 1
ATOM 731 C CA . VAL A 1 96 ? -20.084 4.808 3.282 1.00 85.81 96 VAL A CA 1
ATOM 732 C C . VAL A 1 96 ? -19.560 4.089 4.526 1.00 85.81 96 VAL A C 1
ATOM 734 O O . VAL A 1 96 ? -19.643 2.865 4.594 1.00 85.81 96 VAL A O 1
ATOM 737 N N . GLY A 1 97 ? -19.090 4.826 5.535 1.00 88.12 97 GLY A N 1
ATOM 738 C CA . GLY A 1 97 ? -18.538 4.268 6.764 1.00 88.12 97 GLY A CA 1
ATOM 739 C C . GLY A 1 97 ? -17.063 3.891 6.623 1.00 88.12 97 GLY A C 1
ATOM 740 O O . GLY A 1 97 ? -16.307 4.537 5.902 1.00 88.12 97 GLY A O 1
ATOM 741 N N . GLN A 1 98 ? -16.635 2.859 7.347 1.00 90.06 98 GLN A N 1
ATOM 742 C CA . GLN A 1 98 ? -15.235 2.433 7.374 1.00 90.06 98 GLN A CA 1
ATOM 743 C C . GLN A 1 98 ? -14.806 1.840 6.025 1.00 90.06 98 GLN A C 1
ATOM 745 O O . GLN A 1 98 ? -15.399 0.870 5.544 1.00 90.06 98 GLN A O 1
ATOM 750 N N . LEU A 1 99 ? -13.763 2.426 5.443 1.00 93.94 99 LEU A N 1
ATOM 751 C CA . LEU A 1 99 ? -13.081 1.975 4.241 1.00 93.94 99 LEU A CA 1
ATOM 752 C C . LEU A 1 99 ? -11.736 1.365 4.612 1.00 93.94 99 LEU A C 1
ATOM 754 O O . LEU A 1 99 ? -10.917 1.999 5.280 1.00 93.94 99 LEU A O 1
ATOM 758 N N . THR A 1 100 ? -11.495 0.162 4.112 1.00 95.50 100 THR A N 1
ATOM 759 C CA . THR A 1 100 ? -10.211 -0.525 4.213 1.00 95.50 100 THR A CA 1
ATOM 760 C C . THR A 1 100 ? -9.609 -0.608 2.823 1.00 95.50 100 THR A C 1
ATOM 762 O O . THR A 1 100 ? -10.131 -1.311 1.960 1.00 95.50 100 THR A O 1
ATOM 765 N N . PHE A 1 101 ? -8.527 0.125 2.591 1.00 96.31 101 PHE A N 1
ATOM 766 C CA . PHE A 1 101 ? -7.789 0.092 1.338 1.00 96.31 101 PHE A CA 1
ATOM 767 C C . PHE A 1 101 ? -6.901 -1.143 1.284 1.00 96.31 101 PHE A C 1
ATOM 769 O O . PHE A 1 101 ? -6.092 -1.390 2.181 1.00 96.31 101 PHE A O 1
ATOM 776 N N . LEU A 1 102 ? -7.068 -1.897 0.207 1.00 96.88 102 LEU A N 1
ATOM 777 C CA . LEU A 1 102 ? -6.435 -3.175 -0.044 1.00 96.88 102 LEU A CA 1
ATOM 778 C C . LEU A 1 102 ? -5.539 -3.054 -1.269 1.00 96.88 102 LEU A C 1
ATOM 780 O O . LEU A 1 102 ? -5.971 -2.570 -2.318 1.00 96.88 102 LEU A O 1
ATOM 784 N N . ARG A 1 103 ? -4.306 -3.532 -1.138 1.00 97.06 103 ARG A N 1
ATOM 785 C CA . ARG A 1 103 ? -3.430 -3.847 -2.263 1.00 97.06 103 ARG A CA 1
ATOM 786 C C . ARG A 1 103 ? -3.546 -5.337 -2.547 1.00 97.06 103 ARG A C 1
ATOM 788 O O . ARG A 1 103 ? -3.119 -6.121 -1.705 1.00 97.06 103 ARG A O 1
ATOM 795 N N . VAL A 1 104 ? -4.097 -5.721 -3.698 1.00 97.38 104 VAL A N 1
ATOM 796 C CA . VAL A 1 104 ? -4.161 -7.130 -4.109 1.00 97.38 104 VAL A CA 1
ATOM 797 C C . VAL A 1 104 ? -2.844 -7.501 -4.780 1.00 97.38 104 VAL A C 1
ATOM 799 O O . VAL A 1 104 ? -2.419 -6.850 -5.735 1.00 97.38 104 VAL A O 1
ATOM 802 N N . TYR A 1 105 ? -2.173 -8.517 -4.248 1.00 96.62 105 TYR A N 1
ATOM 803 C CA . TYR A 1 105 ? -0.909 -9.012 -4.790 1.00 96.62 105 TYR A CA 1
ATOM 804 C C . TYR A 1 105 ? -1.103 -10.217 -5.699 1.00 96.62 105 TYR A C 1
ATOM 806 O O . TYR A 1 105 ? -0.339 -10.377 -6.640 1.00 96.62 105 TYR A O 1
ATOM 814 N N . SER A 1 106 ? -2.103 -11.052 -5.422 1.00 97.06 106 SER A N 1
ATOM 815 C CA . SER A 1 106 ? -2.384 -12.261 -6.195 1.00 97.06 106 SER A CA 1
ATOM 816 C C . SER A 1 106 ? -3.850 -12.654 -6.081 1.00 97.06 106 SER A C 1
ATOM 818 O O . SER A 1 106 ? -4.503 -12.304 -5.091 1.00 97.06 106 SER A O 1
ATOM 820 N N . GLY A 1 107 ? -4.339 -13.387 -7.078 1.00 96.62 107 GLY A N 1
ATOM 821 C CA . GLY A 1 107 ? -5.722 -13.826 -7.189 1.00 96.62 107 GLY A CA 1
ATOM 822 C C . GLY A 1 107 ? -6.717 -12.689 -7.389 1.00 96.62 107 GLY A C 1
ATOM 823 O O . GLY A 1 107 ? -6.358 -11.526 -7.566 1.00 96.62 107 GLY A O 1
ATOM 824 N N . VAL A 1 108 ? -7.998 -13.042 -7.311 1.00 97.12 108 VAL A N 1
ATOM 825 C CA . VAL A 1 108 ? -9.116 -12.117 -7.520 1.00 97.12 108 VAL A CA 1
ATOM 826 C C . VAL A 1 108 ? -9.972 -12.033 -6.262 1.00 97.12 108 VAL A C 1
ATOM 828 O O . VAL A 1 108 ? -10.273 -13.046 -5.630 1.00 97.12 108 VAL A O 1
ATOM 831 N N . LEU A 1 109 ? -10.392 -10.819 -5.908 1.00 96.88 109 LEU A N 1
ATOM 832 C CA . LEU A 1 109 ? -11.324 -10.554 -4.814 1.00 96.88 109 LEU A CA 1
ATOM 833 C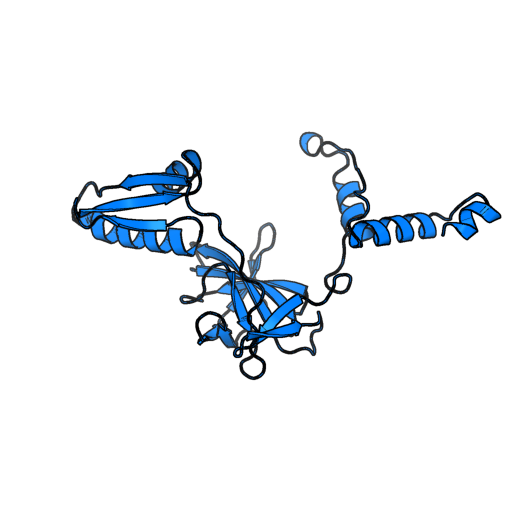 C . LEU A 1 109 ? -12.684 -10.148 -5.363 1.00 96.88 109 LEU A C 1
ATOM 835 O O . LEU A 1 109 ? -12.781 -9.084 -5.971 1.00 96.88 109 LEU A O 1
ATOM 839 N N . ASN A 1 110 ? -13.744 -10.910 -5.092 1.00 96.75 110 ASN A N 1
ATOM 840 C CA . ASN A 1 110 ? -15.101 -10.532 -5.483 1.00 96.75 110 ASN A CA 1
ATOM 841 C C . ASN A 1 110 ? -15.893 -9.946 -4.311 1.00 96.75 110 ASN A C 1
ATOM 843 O O . ASN A 1 110 ? -15.729 -10.298 -3.141 1.00 96.75 110 ASN A O 1
ATOM 847 N N . SER A 1 111 ? -16.833 -9.066 -4.643 1.00 95.31 111 SER A N 1
ATOM 848 C CA . SER A 1 111 ? -17.860 -8.622 -3.704 1.00 95.31 111 SER A CA 1
ATOM 849 C C . SER A 1 111 ? -18.728 -9.812 -3.295 1.00 95.31 111 SER A C 1
ATOM 851 O O . SER A 1 111 ? -19.326 -10.477 -4.139 1.00 95.31 111 SER A O 1
ATOM 853 N N . GLY A 1 112 ? -18.831 -10.058 -1.992 1.00 93.31 112 GLY A N 1
ATOM 854 C CA . GLY A 1 112 ? -19.545 -11.190 -1.403 1.00 93.31 112 GLY A CA 1
ATOM 855 C C . GLY A 1 112 ? -18.641 -12.313 -0.892 1.00 93.31 112 GLY A C 1
ATOM 856 O O . GLY A 1 112 ? -19.126 -13.123 -0.091 1.00 93.31 112 GLY A O 1
ATOM 857 N N . ASP A 1 113 ? -17.366 -12.338 -1.297 1.00 95.31 113 ASP A N 1
ATOM 858 C CA . ASP A 1 113 ? -16.417 -13.388 -0.922 1.00 95.31 113 ASP A CA 1
ATOM 859 C C . ASP A 1 113 ? -16.130 -13.393 0.581 1.00 95.31 113 ASP A C 1
ATOM 861 O O . ASP A 1 113 ? -16.252 -12.387 1.284 1.00 95.31 113 ASP A O 1
ATOM 865 N N . THR A 1 114 ? -15.749 -14.563 1.089 1.00 96.25 114 THR A N 1
ATOM 866 C CA . THR A 1 114 ? -15.257 -14.715 2.461 1.00 96.25 114 THR A CA 1
ATOM 867 C C . THR A 1 114 ? -13.768 -15.007 2.420 1.00 96.25 114 THR A C 1
ATOM 869 O O . THR A 1 114 ? -13.353 -16.018 1.860 1.00 96.25 114 THR A O 1
ATOM 872 N N . VAL A 1 115 ? -12.981 -14.133 3.036 1.00 96.12 115 VAL A N 1
ATOM 873 C CA . VAL A 1 115 ? -11.518 -14.211 3.088 1.00 96.12 115 VAL A CA 1
ATOM 874 C C . VAL A 1 115 ? -11.047 -14.411 4.524 1.00 96.12 115 VAL A C 1
ATOM 876 O O . VAL A 1 115 ? -11.796 -14.196 5.480 1.00 96.12 115 VAL A O 1
ATOM 879 N N . LEU A 1 116 ? -9.805 -14.848 4.691 1.00 96.31 116 LEU A N 1
ATOM 880 C CA . LEU A 1 116 ? -9.164 -14.989 5.990 1.00 96.31 116 LEU A CA 1
ATOM 881 C C . LEU A 1 116 ? -8.295 -13.766 6.275 1.00 96.31 116 LEU A C 1
ATOM 883 O O . LEU A 1 116 ? -7.358 -13.494 5.532 1.00 96.31 116 LEU A O 1
ATOM 887 N N . ASN A 1 117 ? -8.538 -13.085 7.390 1.00 95.69 117 ASN A N 1
ATOM 888 C CA . ASN A 1 117 ? -7.513 -12.268 8.022 1.00 95.69 117 ASN A CA 1
ATOM 889 C C . ASN A 1 117 ? -6.512 -13.209 8.701 1.00 95.69 117 ASN A C 1
ATOM 891 O O . ASN A 1 117 ? -6.771 -13.714 9.796 1.00 95.69 117 ASN A O 1
ATOM 895 N N . SER A 1 118 ? -5.397 -13.485 8.030 1.00 92.56 118 SER A N 1
ATOM 896 C CA . SER A 1 118 ? -4.407 -14.477 8.468 1.00 92.56 118 SER A CA 1
ATOM 897 C C . SER A 1 118 ? -3.612 -14.025 9.694 1.00 92.56 118 SER A C 1
ATOM 899 O O . SER A 1 118 ? -3.167 -14.859 10.474 1.00 92.56 118 SER A O 1
ATOM 901 N N . VAL A 1 119 ? -3.504 -12.713 9.928 1.00 91.06 119 VAL A N 1
ATOM 902 C CA . VAL A 1 119 ? -2.834 -12.139 11.108 1.00 91.06 119 VAL A CA 1
ATOM 903 C C . VAL A 1 119 ? -3.643 -12.387 12.381 1.00 91.06 119 VAL A C 1
ATOM 905 O O . VAL A 1 119 ? -3.074 -12.696 13.427 1.00 91.06 119 VAL A O 1
ATOM 908 N N . LYS A 1 120 ? -4.971 -12.259 12.296 1.00 91.19 120 LYS A N 1
ATOM 909 C CA . LYS A 1 120 ? -5.891 -12.416 13.438 1.00 91.19 120 LYS A CA 1
ATOM 910 C C . LYS A 1 120 ? -6.594 -13.769 13.482 1.00 91.19 120 LYS A C 1
ATOM 912 O O . LYS A 1 120 ? -7.324 -14.038 14.433 1.00 91.19 120 LYS A O 1
ATOM 917 N N . ASN A 1 121 ? -6.396 -14.599 12.460 1.00 90.94 121 ASN A N 1
ATOM 918 C CA . ASN A 1 121 ? -7.098 -15.860 12.241 1.00 90.94 121 ASN A CA 1
ATOM 919 C C . ASN A 1 121 ? -8.634 -15.707 12.311 1.00 90.94 121 ASN A C 1
ATOM 921 O O . ASN A 1 121 ? -9.333 -16.463 12.987 1.00 90.94 121 ASN A O 1
ATOM 925 N N . GLN A 1 122 ? -9.161 -14.681 11.636 1.00 94.19 122 GLN A N 1
ATOM 926 C CA . GLN A 1 122 ? -10.592 -14.356 11.613 1.00 94.19 122 GLN A CA 1
ATOM 927 C C . GLN A 1 122 ? -11.119 -14.315 10.183 1.00 94.19 122 GLN A C 1
ATOM 929 O O . GLN A 1 122 ? -10.437 -13.859 9.270 1.00 94.19 122 GLN A O 1
ATOM 934 N N . LYS A 1 123 ? -12.347 -14.799 9.980 1.00 95.00 123 LYS A N 1
ATOM 935 C CA . LYS A 1 123 ? -13.005 -14.753 8.671 1.00 95.00 123 LYS A CA 1
ATOM 936 C C . LYS A 1 123 ? -13.672 -13.399 8.473 1.00 95.00 123 LYS A C 1
ATOM 938 O O . LYS A 1 123 ? -14.445 -12.967 9.322 1.00 95.00 123 LYS A O 1
ATOM 943 N N . GLU A 1 124 ? -13.428 -12.796 7.322 1.00 94.88 124 GLU A N 1
ATOM 944 C CA . GLU A 1 124 ? -14.002 -11.523 6.904 1.00 94.88 124 GLU A CA 1
ATOM 945 C C . GLU A 1 124 ? -14.886 -11.740 5.685 1.00 94.88 124 GLU A C 1
ATOM 947 O O . GLU A 1 124 ? -14.508 -12.454 4.756 1.00 94.88 124 GLU A O 1
ATOM 952 N N . ARG A 1 125 ? -16.060 -11.108 5.662 1.00 94.81 125 ARG A N 1
ATOM 953 C CA . ARG A 1 125 ? -16.930 -11.125 4.485 1.00 94.81 125 ARG A CA 1
ATOM 954 C C . ARG A 1 125 ? -16.821 -9.800 3.750 1.00 94.81 125 ARG A C 1
ATOM 956 O O . ARG A 1 125 ? -17.176 -8.756 4.294 1.00 94.81 125 ARG A O 1
ATOM 963 N N . ILE A 1 126 ? -16.382 -9.855 2.502 1.00 95.25 126 ILE A N 1
ATOM 964 C CA . ILE A 1 126 ? -16.280 -8.691 1.633 1.00 95.25 126 ILE A CA 1
ATOM 965 C C . ILE A 1 126 ? -17.688 -8.274 1.222 1.00 95.25 126 ILE A C 1
ATOM 967 O O . ILE A 1 126 ? -18.400 -9.019 0.557 1.00 95.25 126 ILE A O 1
ATOM 971 N N . GLY A 1 127 ? -18.116 -7.091 1.656 1.00 92.50 127 GLY A N 1
ATOM 972 C CA . GLY A 1 127 ? -19.420 -6.537 1.300 1.00 92.50 127 GLY A CA 1
ATOM 973 C C . GLY A 1 127 ? -19.389 -5.886 -0.079 1.00 92.50 127 GLY A C 1
ATOM 974 O O . GLY A 1 127 ? -19.683 -6.520 -1.089 1.00 92.50 127 GLY A O 1
ATOM 975 N N . ARG A 1 128 ? -19.045 -4.597 -0.097 1.00 94.69 128 ARG A N 1
ATOM 976 C CA . ARG A 1 128 ? -18.934 -3.777 -1.311 1.00 94.69 128 ARG A CA 1
ATOM 977 C C . ARG A 1 128 ? -17.479 -3.396 -1.541 1.00 94.69 128 ARG A C 1
ATOM 979 O O . ARG A 1 128 ? -16.775 -3.080 -0.578 1.00 94.69 128 ARG A O 1
ATOM 986 N N . LEU A 1 129 ? -17.073 -3.378 -2.805 1.00 96.38 129 LEU A N 1
ATOM 987 C CA . LEU A 1 129 ? -15.766 -2.904 -3.246 1.00 96.38 129 LEU A CA 1
ATOM 988 C C . LEU A 1 129 ? -15.926 -1.589 -4.011 1.00 96.38 129 LEU A C 1
ATOM 990 O O . LEU A 1 129 ? -16.825 -1.428 -4.837 1.00 96.38 129 LEU A O 1
ATOM 994 N N . LEU A 1 130 ? -15.050 -0.636 -3.719 1.00 95.19 130 LEU A N 1
ATOM 995 C CA . LEU A 1 130 ? -15.046 0.691 -4.315 1.00 95.19 130 LEU A CA 1
ATOM 996 C C . LEU A 1 130 ? -13.660 1.004 -4.879 1.00 95.19 130 LEU A C 1
ATOM 998 O O . LEU A 1 130 ? -12.650 0.815 -4.204 1.00 95.19 130 LEU A O 1
ATOM 1002 N N . GLN A 1 131 ? -13.620 1.559 -6.085 1.00 94.75 131 GLN A N 1
ATOM 1003 C CA . GLN A 1 131 ? -12.442 2.210 -6.636 1.00 94.75 131 GLN A CA 1
ATOM 1004 C C . GLN A 1 131 ? -12.585 3.721 -6.458 1.00 94.75 131 GLN A C 1
ATOM 1006 O O . GLN A 1 131 ? -13.586 4.330 -6.856 1.00 94.75 131 GLN A O 1
ATOM 1011 N N . MET A 1 132 ? -11.593 4.324 -5.807 1.00 92.19 132 MET A N 1
ATOM 1012 C CA . MET A 1 132 ? -11.578 5.755 -5.525 1.00 92.19 132 MET A CA 1
ATOM 1013 C C . MET A 1 132 ? -10.932 6.482 -6.707 1.00 92.19 132 MET A C 1
ATOM 1015 O O . MET A 1 132 ? -9.727 6.369 -6.917 1.00 92.19 132 MET A O 1
ATOM 1019 N N . HIS A 1 133 ? -11.730 7.217 -7.478 1.00 91.44 133 HIS A N 1
ATOM 1020 C CA . HIS A 1 133 ? -11.244 8.095 -8.540 1.00 91.44 133 HIS A CA 1
ATOM 1021 C C . HIS A 1 133 ? -11.109 9.533 -8.021 1.00 91.44 133 HIS A C 1
ATOM 1023 O O . HIS A 1 133 ? -11.532 9.857 -6.912 1.00 91.44 133 HIS A O 1
ATOM 1029 N N . ALA A 1 134 ? -10.520 10.414 -8.834 1.00 86.75 134 ALA A N 1
ATOM 1030 C CA . ALA A 1 134 ? -10.199 11.787 -8.440 1.00 86.75 134 ALA A CA 1
ATOM 1031 C C . ALA 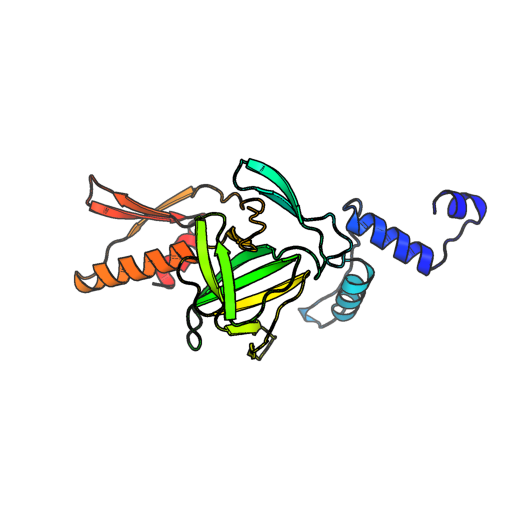A 1 134 ? -11.398 12.578 -7.876 1.00 86.75 134 ALA A C 1
ATOM 1033 O O . ALA A 1 134 ? -11.236 13.354 -6.939 1.00 86.75 134 ALA A O 1
ATOM 1034 N N . ASN A 1 135 ? -12.592 12.395 -8.441 1.00 88.19 135 ASN A N 1
ATOM 1035 C CA . ASN A 1 135 ? -13.810 13.118 -8.062 1.00 88.19 135 ASN A CA 1
ATOM 1036 C C . ASN A 1 135 ? -15.023 12.207 -7.816 1.00 88.19 135 ASN A C 1
ATOM 1038 O O . ASN A 1 135 ? -16.078 12.700 -7.422 1.00 88.19 135 ASN A O 1
ATOM 1042 N N . GLU A 1 136 ? -14.899 10.903 -8.054 1.00 91.50 136 GLU A N 1
ATOM 1043 C CA . GLU A 1 136 ? -16.011 9.964 -7.971 1.00 91.50 136 GLU A CA 1
ATOM 1044 C C . GLU A 1 136 ? -15.607 8.649 -7.307 1.00 91.50 136 GLU A C 1
ATOM 1046 O O . GLU A 1 136 ? -14.434 8.286 -7.214 1.00 91.50 136 GLU A O 1
ATOM 1051 N N . ARG A 1 137 ? -16.616 7.932 -6.817 1.00 90.50 137 ARG A N 1
ATOM 1052 C CA . ARG A 1 137 ? -16.460 6.630 -6.171 1.00 90.50 137 ARG A CA 1
ATOM 1053 C C . ARG A 1 137 ? -17.176 5.623 -7.041 1.00 90.50 137 ARG A C 1
ATOM 1055 O O . ARG A 1 137 ? -18.398 5.688 -7.171 1.00 90.50 137 ARG A O 1
ATOM 1062 N N . LYS A 1 138 ? -16.419 4.715 -7.641 1.00 94.00 138 LYS A N 1
ATOM 1063 C CA . LYS A 1 138 ? -16.965 3.715 -8.549 1.00 94.00 138 LYS A CA 1
ATOM 1064 C C . LYS A 1 138 ? -17.097 2.395 -7.814 1.00 94.00 138 LYS A C 1
ATOM 1066 O O . LYS A 1 138 ? -16.111 1.848 -7.336 1.00 94.00 138 LYS A O 1
ATOM 1071 N N . GLU A 1 139 ? -18.316 1.887 -7.714 1.00 95.12 139 GLU A N 1
ATOM 1072 C CA . GLU A 1 139 ? -18.539 0.544 -7.188 1.00 95.12 139 GLU A CA 1
ATOM 1073 C C . GLU A 1 139 ? -18.115 -0.500 -8.220 1.00 95.12 139 GLU A C 1
ATOM 1075 O O . GLU A 1 139 ? -18.488 -0.424 -9.394 1.00 95.12 139 GLU A O 1
ATOM 1080 N N . ILE A 1 140 ? -17.308 -1.457 -7.774 1.00 96.44 140 ILE A N 1
ATOM 1081 C CA . ILE A 1 140 ? -16.740 -2.519 -8.602 1.00 96.44 140 ILE A CA 1
ATOM 1082 C C . ILE A 1 140 ? -17.152 -3.876 -8.041 1.00 96.44 140 ILE A C 1
ATOM 1084 O O . ILE A 1 140 ? -17.403 -4.027 -6.847 1.00 96.44 140 ILE A O 1
ATOM 1088 N N . LYS A 1 141 ? -17.259 -4.875 -8.918 1.00 96.19 141 LYS A N 1
ATOM 1089 C CA . LYS A 1 141 ? -17.671 -6.226 -8.516 1.00 96.19 141 LYS A CA 1
ATOM 1090 C C . LYS A 1 141 ? -16.496 -7.080 -8.065 1.00 96.19 141 LYS A C 1
ATOM 1092 O O . LYS A 1 141 ? -16.693 -7.920 -7.195 1.00 96.19 141 LYS A O 1
ATOM 1097 N N . PHE A 1 142 ? -15.319 -6.851 -8.635 1.00 95.81 142 PHE A N 1
ATOM 1098 C CA . PHE A 1 142 ? -14.113 -7.617 -8.364 1.00 95.81 142 PHE A CA 1
ATOM 1099 C C . PHE A 1 142 ? -12.863 -6.734 -8.469 1.00 95.81 142 PHE A C 1
ATOM 1101 O O . PHE A 1 142 ? -12.948 -5.621 -8.991 1.00 95.81 142 PHE A O 1
ATOM 1108 N N . VAL A 1 143 ? -11.742 -7.229 -7.943 1.00 96.69 143 VAL A N 1
ATOM 1109 C CA . VAL A 1 143 ? -10.406 -6.611 -7.985 1.00 96.69 143 VAL A CA 1
ATOM 1110 C C . VAL A 1 143 ? -9.389 -7.700 -8.307 1.00 96.69 143 VAL A C 1
ATOM 1112 O O . VAL A 1 143 ? -9.431 -8.758 -7.679 1.00 96.69 143 VAL A O 1
ATOM 1115 N N . GLU A 1 144 ? -8.502 -7.437 -9.260 1.00 97.00 144 GLU A N 1
ATOM 1116 C CA . GLU A 1 144 ? -7.526 -8.394 -9.801 1.00 97.00 144 GLU A CA 1
ATOM 1117 C C . GLU A 1 144 ? -6.136 -8.244 -9.167 1.00 97.00 144 GLU A C 1
ATOM 1119 O O . GLU A 1 144 ? -5.870 -7.314 -8.390 1.00 97.00 144 GLU A O 1
ATOM 1124 N N . ALA A 1 145 ? -5.238 -9.178 -9.486 1.00 96.62 145 ALA A N 1
ATOM 1125 C CA . ALA A 1 145 ? -3.868 -9.137 -9.013 1.00 96.62 145 ALA A CA 1
ATOM 1126 C C . ALA A 1 145 ? -3.172 -7.882 -9.544 1.00 96.62 145 ALA A C 1
ATOM 1128 O O . ALA A 1 145 ? -3.141 -7.600 -10.738 1.00 96.62 145 ALA A O 1
ATOM 1129 N N . GLY A 1 146 ? -2.575 -7.108 -8.642 1.00 94.94 146 GLY A N 1
ATOM 1130 C CA . GLY A 1 146 ? -1.892 -5.889 -9.036 1.00 94.94 146 GLY A CA 1
ATOM 1131 C C . GLY A 1 146 ? -2.768 -4.638 -9.061 1.00 94.94 146 GLY A C 1
ATOM 1132 O O . GLY A 1 146 ? -2.241 -3.577 -9.408 1.00 94.94 146 GLY A O 1
ATOM 1133 N N . ASP A 1 147 ? -4.009 -4.705 -8.573 1.00 96.69 147 ASP A N 1
ATOM 1134 C CA . ASP A 1 147 ? -4.887 -3.548 -8.375 1.00 96.69 147 ASP A CA 1
ATOM 1135 C C . ASP A 1 147 ? -4.970 -3.069 -6.912 1.00 96.69 147 ASP A C 1
ATOM 1137 O O . ASP A 1 147 ? -4.435 -3.672 -5.971 1.00 96.69 147 ASP A O 1
ATOM 1141 N N . ILE A 1 148 ? -5.595 -1.901 -6.725 1.00 97.44 148 ILE A N 1
ATOM 1142 C CA . ILE A 1 148 ? -5.897 -1.297 -5.422 1.00 97.44 148 ILE A CA 1
ATOM 1143 C C . ILE A 1 148 ? -7.376 -0.915 -5.380 1.00 97.44 148 ILE A C 1
ATOM 1145 O O . ILE A 1 148 ? -7.884 -0.247 -6.281 1.00 97.44 148 ILE A O 1
ATOM 1149 N N . ALA A 1 149 ? -8.049 -1.279 -4.291 1.00 97.12 149 ALA A N 1
ATOM 1150 C CA . ALA A 1 149 ? -9.448 -0.942 -4.054 1.00 97.12 149 ALA A CA 1
ATOM 1151 C C . ALA A 1 149 ? -9.731 -0.733 -2.565 1.00 97.12 149 ALA A C 1
ATOM 1153 O O . ALA A 1 149 ? -8.906 -1.049 -1.712 1.00 97.12 149 ALA A O 1
ATOM 1154 N N . ALA A 1 150 ? -10.912 -0.214 -2.244 1.00 96.56 150 ALA A N 1
ATOM 1155 C CA . ALA A 1 150 ? -11.397 -0.077 -0.880 1.00 96.56 150 ALA A CA 1
ATOM 1156 C C . ALA A 1 150 ? -12.563 -1.038 -0.619 1.00 96.56 150 ALA A C 1
ATOM 1158 O O . ALA A 1 150 ? -13.570 -1.016 -1.328 1.00 96.56 150 ALA A O 1
ATOM 1159 N N . ALA A 1 151 ? -12.447 -1.854 0.424 1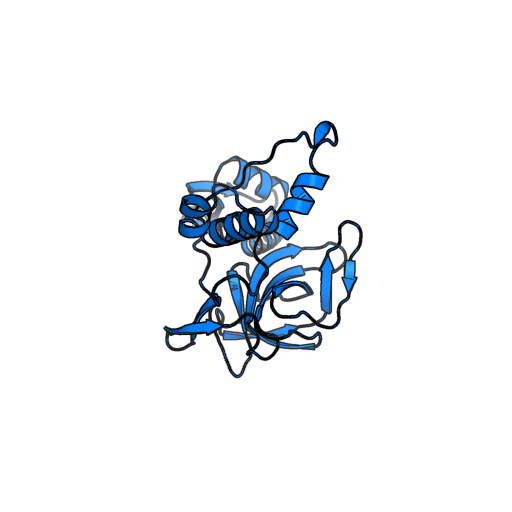.00 96.00 151 ALA A N 1
ATOM 1160 C CA . ALA A 1 151 ? -13.541 -2.662 0.945 1.00 96.00 151 ALA A CA 1
ATOM 1161 C C . ALA A 1 151 ? -14.316 -1.880 2.011 1.00 96.00 151 ALA A C 1
ATOM 1163 O O . ALA A 1 151 ? -13.730 -1.237 2.883 1.00 96.00 151 ALA A O 1
ATOM 1164 N N . VAL A 1 152 ? -15.645 -1.941 1.942 1.00 94.62 152 VAL A N 1
ATOM 1165 C CA . VAL A 1 152 ? -16.534 -1.238 2.873 1.00 94.62 152 VAL A CA 1
ATOM 1166 C C . VAL A 1 152 ? -16.927 -2.155 4.030 1.00 94.62 152 VAL A C 1
ATOM 1168 O O . VAL A 1 152 ? -17.449 -3.248 3.807 1.00 94.62 152 VAL A O 1
ATOM 1171 N N . GLY A 1 153 ? -16.771 -1.668 5.264 1.00 88.12 153 GLY A N 1
ATOM 1172 C CA . GLY A 1 153 ? -17.388 -2.267 6.452 1.00 88.12 153 GLY A CA 1
ATOM 1173 C C . GLY A 1 153 ? -16.600 -3.392 7.128 1.00 88.12 153 GLY A C 1
ATOM 1174 O O . GLY A 1 153 ? -17.187 -4.137 7.915 1.00 88.12 153 GLY A O 1
ATOM 1175 N N . LEU A 1 154 ? -15.296 -3.509 6.863 1.00 90.50 154 LEU A N 1
ATOM 1176 C CA . LEU A 1 154 ? -14.413 -4.451 7.557 1.00 90.50 154 LEU A CA 1
ATOM 1177 C C . LEU A 1 154 ? -14.024 -3.894 8.935 1.00 90.50 154 LEU A C 1
ATOM 1179 O O . LEU A 1 154 ? -13.178 -3.011 9.036 1.00 90.50 154 LEU A O 1
ATOM 1183 N N . LYS A 1 155 ? -14.659 -4.397 10.000 1.00 81.44 155 LYS A N 1
ATOM 1184 C CA . LYS A 1 155 ? -14.501 -3.853 11.365 1.00 81.44 155 LYS A CA 1
ATOM 1185 C C . LYS A 1 155 ? -13.284 -4.388 12.113 1.00 81.44 155 LYS A C 1
ATOM 1187 O O . LYS A 1 155 ? -12.741 -3.695 12.966 1.00 81.44 155 LYS A O 1
ATOM 1192 N N . SER A 1 156 ? -12.901 -5.631 11.844 1.00 86.50 156 SER A N 1
ATOM 1193 C CA . SER A 1 156 ? -11.826 -6.336 12.555 1.00 86.50 156 SER A CA 1
ATOM 1194 C C . SER A 1 156 ? -10.466 -6.182 11.883 1.00 86.50 156 SER A C 1
ATOM 1196 O O . SER A 1 156 ? -9.457 -6.554 12.479 1.00 86.50 156 SER A O 1
ATOM 1198 N N . VAL A 1 157 ? -10.412 -5.607 10.682 1.00 91.12 157 VAL A N 1
ATOM 1199 C CA . VAL A 1 157 ? -9.175 -5.397 9.923 1.00 91.12 157 VAL A CA 1
ATOM 1200 C C . VAL A 1 157 ? -8.483 -4.117 10.386 1.00 91.12 157 VAL A C 1
ATOM 1202 O O . VAL A 1 157 ? -9.134 -3.089 10.552 1.00 91.12 157 VAL A O 1
ATOM 1205 N N . THR A 1 158 ? -7.168 -4.181 10.596 1.00 89.62 158 THR A N 1
ATOM 1206 C CA . THR A 1 158 ? -6.292 -3.035 10.902 1.00 89.62 158 THR A CA 1
ATOM 1207 C C . THR A 1 158 ? -5.275 -2.796 9.787 1.00 89.62 158 THR A C 1
ATOM 1209 O O . THR A 1 158 ? -5.030 -3.676 8.962 1.00 89.62 158 THR A O 1
ATOM 1212 N N . THR A 1 159 ? -4.677 -1.603 9.745 1.00 90.75 159 THR A N 1
ATOM 1213 C CA . THR A 1 159 ? -3.556 -1.319 8.837 1.00 90.75 159 THR A CA 1
ATOM 1214 C C . THR A 1 159 ? -2.397 -2.286 9.112 1.00 90.75 159 THR A C 1
ATOM 1216 O O . THR A 1 159 ? -1.982 -2.444 10.256 1.00 90.75 159 THR A O 1
ATOM 1219 N N . GLY A 1 160 ? -1.884 -2.928 8.064 1.00 90.06 160 GLY A N 1
ATOM 1220 C CA . GLY A 1 160 ? -0.864 -3.976 8.114 1.00 90.06 160 GLY A CA 1
ATOM 1221 C C . GLY A 1 160 ? -1.417 -5.408 8.095 1.00 90.06 160 GLY A C 1
ATOM 1222 O O . GLY A 1 160 ? -0.639 -6.347 7.937 1.00 90.06 160 GLY A O 1
ATOM 1223 N N . ASP A 1 161 ? -2.733 -5.605 8.222 1.00 93.38 161 ASP A N 1
ATOM 1224 C CA . ASP A 1 161 ? -3.325 -6.946 8.184 1.00 93.38 161 ASP A CA 1
ATOM 1225 C C . ASP A 1 161 ? -3.285 -7.543 6.769 1.00 93.38 161 ASP A C 1
ATOM 1227 O O . ASP A 1 161 ? -3.489 -6.856 5.764 1.00 93.38 161 ASP A O 1
ATOM 1231 N N . THR A 1 162 ? -3.094 -8.861 6.698 1.00 95.94 162 THR A N 1
ATOM 1232 C CA . THR A 1 162 ? -3.173 -9.625 5.449 1.00 95.94 162 THR A CA 1
ATOM 1233 C C . THR A 1 162 ? -4.537 -10.295 5.315 1.00 95.94 162 THR A C 1
ATOM 1235 O O . THR A 1 162 ? -4.981 -10.991 6.229 1.00 95.94 162 THR A O 1
ATOM 1238 N N . LEU A 1 163 ? -5.17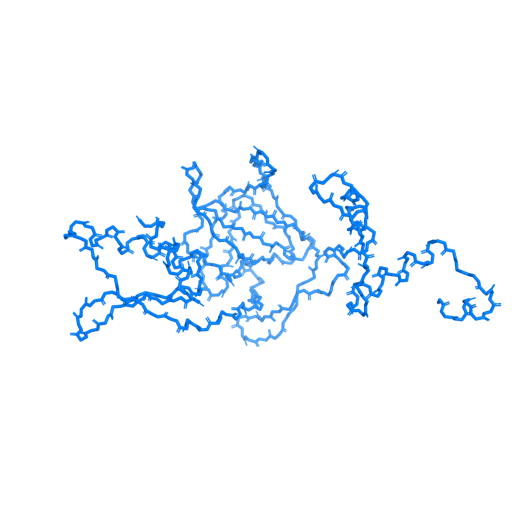9 -10.117 4.160 1.00 96.19 163 LEU A N 1
ATOM 1239 C CA . LEU A 1 163 ? -6.365 -10.859 3.741 1.00 96.19 163 LEU A CA 1
ATOM 1240 C C . LEU A 1 163 ? -5.952 -11.907 2.706 1.00 96.19 163 LEU A C 1
ATOM 1242 O O . LEU A 1 163 ? -5.344 -11.564 1.698 1.00 96.19 163 LEU A O 1
ATOM 1246 N N . ALA A 1 164 ? -6.276 -13.172 2.941 1.00 96.75 164 ALA A N 1
ATOM 1247 C CA . ALA A 1 164 ? -5.874 -14.289 2.092 1.00 96.75 164 ALA A CA 1
ATOM 1248 C C . ALA A 1 164 ? -7.039 -15.245 1.807 1.00 96.75 164 ALA A C 1
ATOM 1250 O O . ALA A 1 164 ? -8.075 -15.218 2.480 1.00 96.75 164 ALA A O 1
ATOM 1251 N N . ALA A 1 165 ? -6.861 -16.113 0.814 1.00 95.44 165 ALA A N 1
ATOM 1252 C CA . ALA A 1 165 ? -7.756 -17.236 0.568 1.00 95.44 165 ALA A CA 1
ATOM 1253 C C . ALA A 1 165 ? -7.813 -18.184 1.785 1.00 95.44 165 ALA A C 1
ATOM 1255 O O . ALA A 1 165 ? -6.829 -18.367 2.505 1.00 95.44 165 ALA A O 1
ATOM 1256 N N . LEU A 1 166 ? -8.981 -18.786 2.028 1.00 94.12 166 LEU A N 1
ATOM 1257 C CA . LEU A 1 166 ? -9.224 -19.662 3.186 1.00 94.12 166 LEU A CA 1
ATOM 1258 C C . LEU A 1 166 ? -8.445 -20.983 3.117 1.00 94.12 166 LEU A C 1
ATOM 1260 O O . LEU A 1 166 ? -8.088 -21.542 4.150 1.00 94.12 166 LEU A O 1
ATOM 1264 N N . ASP A 1 167 ? -8.245 -21.497 1.909 1.00 93.38 167 ASP A N 1
ATOM 1265 C CA . ASP A 1 167 ? -7.570 -22.756 1.589 1.00 93.38 167 ASP A CA 1
ATOM 1266 C C . ASP A 1 167 ? -6.055 -22.596 1.409 1.00 93.38 167 ASP A C 1
ATOM 1268 O O . ASP A 1 167 ? -5.313 -23.568 1.528 1.00 93.38 167 ASP A O 1
ATOM 1272 N N . ALA A 1 168 ? -5.593 -21.369 1.171 1.00 93.69 168 ALA A N 1
ATOM 1273 C CA . ALA A 1 168 ? -4.189 -21.038 0.983 1.00 93.69 168 ALA A CA 1
ATOM 1274 C C . ALA A 1 168 ? -3.803 -19.789 1.804 1.00 93.69 168 ALA A C 1
ATOM 1276 O O . ALA A 1 168 ? -3.489 -18.735 1.233 1.00 93.69 168 ALA A O 1
ATOM 1277 N N . PRO A 1 169 ? -3.826 -19.880 3.147 1.00 94.12 169 PRO A N 1
ATOM 1278 C CA . PRO A 1 169 ? -3.508 -18.756 4.012 1.00 94.12 169 PRO A CA 1
ATOM 1279 C C . PRO A 1 169 ? -2.043 -18.335 3.858 1.00 94.12 169 PRO A C 1
ATOM 1281 O O . PRO A 1 169 ? -1.148 -19.166 3.716 1.00 94.12 169 PRO A O 1
ATOM 1284 N N . ILE A 1 170 ? -1.807 -17.027 3.900 1.00 95.00 170 ILE A N 1
ATOM 1285 C CA . ILE A 1 170 ? -0.478 -16.414 3.907 1.00 95.00 170 ILE A CA 1
ATOM 1286 C C . ILE A 1 170 ? -0.527 -15.168 4.784 1.00 95.00 170 ILE A C 1
ATOM 1288 O O . ILE A 1 170 ? -1.534 -14.461 4.794 1.00 95.00 170 ILE A O 1
ATOM 1292 N N . ILE A 1 171 ? 0.542 -14.896 5.516 1.00 94.62 171 ILE A N 1
ATOM 1293 C CA . ILE A 1 171 ? 0.804 -13.647 6.222 1.00 94.62 171 ILE A CA 1
ATOM 1294 C C . ILE A 1 171 ? 1.880 -12.925 5.415 1.00 94.62 171 ILE A C 1
ATOM 1296 O O . ILE A 1 171 ? 3.017 -13.387 5.338 1.00 94.62 171 ILE A O 1
ATOM 1300 N N . LEU A 1 172 ? 1.510 -11.820 4.768 1.00 93.06 172 LEU A N 1
ATOM 1301 C CA . LEU A 1 172 ? 2.474 -10.967 4.079 1.00 93.06 172 LEU A CA 1
ATOM 1302 C C . LEU A 1 172 ? 3.337 -10.248 5.119 1.00 93.06 172 LEU A C 1
ATOM 1304 O O . LEU A 1 172 ? 2.937 -10.108 6.279 1.00 93.06 172 LEU A O 1
ATOM 1308 N N . GLU A 1 173 ? 4.526 -9.814 4.705 1.00 78.88 173 GLU A N 1
ATOM 1309 C CA . GLU A 1 173 ? 5.469 -9.126 5.585 1.00 78.88 173 GLU A CA 1
ATOM 1310 C C . GLU A 1 173 ? 4.780 -7.981 6.344 1.00 78.88 173 GLU A C 1
ATOM 1312 O O . GLU A 1 173 ? 4.173 -7.078 5.756 1.00 78.88 173 GLU A O 1
ATOM 1317 N N . ARG A 1 174 ? 4.813 -8.069 7.679 1.00 70.38 174 ARG A N 1
ATOM 1318 C CA . ARG A 1 174 ? 4.172 -7.082 8.546 1.00 70.38 174 ARG A CA 1
ATOM 1319 C C . ARG A 1 174 ? 4.979 -5.796 8.485 1.00 70.38 174 ARG A C 1
ATOM 1321 O O . ARG A 1 174 ? 6.187 -5.817 8.688 1.00 70.38 174 ARG A O 1
ATOM 1328 N N . MET A 1 175 ? 4.294 -4.676 8.269 1.00 71.62 175 MET A N 1
ATOM 1329 C CA . MET A 1 175 ? 4.927 -3.365 8.383 1.00 71.62 175 MET A CA 1
ATOM 1330 C C . MET A 1 175 ? 5.472 -3.189 9.805 1.00 71.62 175 MET A C 1
ATOM 1332 O O . MET A 1 175 ? 4.721 -3.295 10.779 1.00 71.62 175 MET A O 1
ATOM 1336 N N . GLU A 1 176 ? 6.769 -2.919 9.927 1.00 76.12 176 GLU A N 1
ATOM 1337 C CA . GLU A 1 176 ? 7.360 -2.501 11.193 1.00 76.12 176 GLU A CA 1
ATOM 1338 C C . GLU A 1 176 ? 6.967 -1.049 11.468 1.00 76.12 176 GLU A C 1
ATOM 1340 O O . GLU A 1 176 ? 7.344 -0.130 10.737 1.00 76.12 176 GLU A O 1
ATOM 1345 N N . PHE A 1 177 ? 6.187 -0.837 12.529 1.00 79.62 177 PHE A N 1
ATOM 1346 C CA . PHE A 1 177 ? 5.853 0.505 12.989 1.00 79.62 177 PHE A CA 1
ATOM 1347 C C . PHE A 1 177 ? 6.870 0.956 14.037 1.00 79.62 177 PHE A C 1
ATOM 1349 O O . PHE A 1 177 ? 7.090 0.234 15.016 1.00 79.62 177 PHE A O 1
ATOM 1356 N N . PRO A 1 178 ? 7.480 2.139 13.867 1.00 83.25 178 PRO A N 1
ATOM 1357 C CA . PRO A 1 178 ? 8.419 2.665 14.844 1.00 83.25 178 PRO A CA 1
ATOM 1358 C C . PRO A 1 178 ? 7.730 2.922 16.188 1.00 83.25 178 PRO A C 1
ATOM 1360 O O . PRO A 1 178 ? 6.528 3.193 16.258 1.00 83.25 178 PRO A O 1
ATOM 1363 N N . GLU A 1 179 ? 8.503 2.840 17.270 1.00 87.06 179 GLU A N 1
ATOM 1364 C CA . GLU A 1 179 ? 7.979 3.135 18.599 1.00 87.06 179 GLU A CA 1
ATOM 1365 C C . GLU A 1 179 ? 7.695 4.638 18.771 1.00 87.06 179 GLU A C 1
ATOM 1367 O O . GLU A 1 179 ? 8.491 5.468 18.320 1.00 87.06 179 GLU A O 1
ATOM 1372 N N . PRO A 1 180 ? 6.594 5.007 19.452 1.00 91.50 180 PRO A N 1
ATOM 1373 C CA . PRO A 1 180 ? 6.304 6.399 19.771 1.00 91.50 180 PRO A CA 1
ATOM 1374 C C . PRO A 1 180 ? 7.430 7.067 20.568 1.00 91.50 180 PRO A C 1
ATOM 1376 O O . PRO A 1 180 ? 7.930 6.503 21.540 1.00 91.50 180 PRO A O 1
ATOM 1379 N N . VAL A 1 181 ? 7.776 8.303 20.207 1.00 93.69 181 VAL A N 1
ATOM 1380 C CA . VAL A 1 181 ? 8.889 9.057 20.820 1.00 93.69 181 VAL A CA 1
ATOM 1381 C C . VAL A 1 181 ? 8.432 10.129 21.807 1.00 93.69 181 VAL A C 1
ATOM 1383 O O . VAL A 1 181 ? 9.228 10.607 22.611 1.00 93.69 181 VAL A O 1
ATOM 1386 N N . ILE A 1 182 ? 7.154 10.513 21.765 1.00 94.19 182 ILE A N 1
ATOM 1387 C CA . ILE A 1 182 ? 6.562 11.512 22.658 1.00 94.19 182 ILE A CA 1
ATOM 1388 C C . ILE A 1 182 ? 5.262 10.976 23.250 1.00 94.19 182 ILE A C 1
ATOM 1390 O O . ILE A 1 182 ? 4.552 10.194 22.617 1.00 94.19 182 ILE A O 1
ATOM 1394 N N . SER A 1 183 ? 4.960 11.378 24.482 1.00 93.75 183 SER A N 1
ATOM 1395 C CA . SER A 1 183 ? 3.716 11.039 25.170 1.00 93.75 183 SER A CA 1
ATOM 1396 C C . SER A 1 183 ? 3.123 12.273 25.835 1.00 93.75 183 SER A C 1
ATOM 1398 O O . SER A 1 183 ? 3.859 13.093 26.381 1.00 93.75 183 SER A O 1
ATOM 1400 N N . GLN A 1 184 ? 1.799 12.384 25.813 1.00 92.38 184 GLN A N 1
ATOM 1401 C CA . GLN A 1 184 ? 1.046 13.461 26.442 1.00 92.38 184 GLN A CA 1
ATOM 1402 C C . GLN A 1 184 ? -0.154 12.872 27.187 1.00 92.38 184 GLN A C 1
ATOM 1404 O O . GLN A 1 184 ? -0.804 11.945 26.704 1.00 92.38 184 GLN A O 1
ATOM 1409 N N . ALA A 1 185 ? -0.444 13.398 28.375 1.00 92.00 185 ALA A N 1
ATOM 1410 C CA . ALA A 1 185 ? -1.673 13.068 29.084 1.00 92.00 185 ALA A CA 1
ATOM 1411 C C . ALA A 1 185 ? -2.838 13.875 28.497 1.00 92.00 185 ALA A C 1
ATOM 1413 O O . ALA A 1 185 ? -2.716 15.082 28.280 1.00 92.00 185 ALA A O 1
ATOM 1414 N N . VAL A 1 186 ? -3.965 13.208 28.258 1.00 90.94 186 VAL A N 1
ATOM 1415 C CA . VAL A 1 186 ? -5.218 13.825 27.819 1.00 90.94 186 VAL A CA 1
ATOM 1416 C C . VAL A 1 186 ? -6.329 13.503 28.805 1.00 90.94 186 VAL A C 1
ATOM 1418 O O . VAL A 1 186 ? -6.465 12.375 29.283 1.00 90.94 186 VAL A O 1
ATOM 1421 N N . GLU A 1 187 ? -7.137 14.515 29.101 1.00 89.12 187 GLU A N 1
ATOM 1422 C CA . GLU A 1 187 ? -8.247 14.411 30.039 1.00 89.12 187 GLU A CA 1
ATOM 1423 C C . GLU A 1 187 ? -9.531 14.974 29.421 1.00 89.12 187 GLU A C 1
ATOM 1425 O O . GLU A 1 187 ? -9.503 16.016 28.754 1.00 89.12 187 GLU A O 1
ATOM 1430 N N . PRO A 1 188 ? -10.680 14.315 29.643 1.00 89.94 188 PRO A N 1
ATOM 1431 C CA . PRO A 1 188 ? -11.953 14.808 29.155 1.00 89.94 188 PRO A CA 1
ATOM 1432 C C . PRO A 1 188 ? -12.412 16.001 30.004 1.00 89.94 188 PRO A C 1
ATOM 1434 O O . PRO A 1 188 ? -12.354 15.971 31.232 1.00 89.94 188 PRO A O 1
ATOM 1437 N N . LYS A 1 189 ? -12.946 17.046 29.361 1.00 89.62 189 LYS A N 1
ATOM 1438 C CA . LYS A 1 189 ? -13.470 18.230 30.072 1.00 89.62 189 LYS A CA 1
ATOM 1439 C C . LYS A 1 189 ? -14.679 17.901 30.949 1.00 89.62 189 LYS A C 1
ATOM 1441 O O . LYS A 1 189 ? -14.907 18.555 31.964 1.00 89.62 189 LYS A O 1
ATOM 1446 N N . THR A 1 190 ? -15.476 16.911 30.550 1.00 90.81 190 THR A N 1
ATOM 1447 C CA . THR A 1 190 ? -16.663 16.469 31.286 1.00 90.81 190 THR A CA 1
ATOM 1448 C C . THR A 1 190 ? -16.713 14.947 31.383 1.00 90.81 190 THR A C 1
ATOM 1450 O O . THR A 1 190 ? -16.147 14.239 30.553 1.00 90.81 190 THR A O 1
ATOM 1453 N N . LYS A 1 191 ? -17.458 14.410 32.359 1.00 87.12 191 LYS A N 1
ATOM 1454 C CA . LYS A 1 191 ? -17.673 12.954 32.473 1.00 87.12 191 LYS A CA 1
ATOM 1455 C C . LYS A 1 191 ? -18.336 12.348 31.231 1.00 87.12 191 LYS A C 1
ATOM 1457 O O . LYS A 1 191 ? -18.043 11.211 30.885 1.00 87.12 191 LYS A O 1
ATOM 1462 N N . ALA A 1 192 ? -19.206 13.100 30.555 1.00 89.56 192 ALA A N 1
ATOM 1463 C CA . ALA A 1 192 ? -19.856 12.643 29.327 1.00 89.56 192 ALA A CA 1
ATOM 1464 C C . ALA A 1 192 ? -18.874 12.545 28.146 1.00 89.56 192 ALA A C 1
ATOM 1466 O O . ALA A 1 192 ? -19.085 11.750 27.231 1.00 89.56 192 ALA A O 1
ATOM 1467 N N . ASP A 1 193 ? -17.793 13.328 28.170 1.00 89.88 193 ASP A N 1
ATOM 1468 C CA . ASP A 1 193 ? -16.765 13.296 27.130 1.00 89.88 193 ASP A CA 1
ATOM 1469 C C . ASP A 1 193 ? -15.777 12.145 27.327 1.00 89.88 193 ASP A C 1
ATOM 1471 O O . ASP A 1 193 ? -15.091 11.784 26.381 1.00 89.88 193 ASP A O 1
ATOM 1475 N N . GLN A 1 194 ? -15.733 11.514 28.505 1.00 87.75 194 GLN A N 1
ATOM 1476 C CA . GLN A 1 194 ? -14.834 10.389 28.775 1.00 87.75 194 GLN A CA 1
ATOM 1477 C C . GLN A 1 194 ? -15.103 9.197 27.846 1.00 87.75 194 GLN A C 1
ATOM 1479 O O . GLN A 1 194 ? -14.180 8.652 27.243 1.00 87.75 194 GLN A O 1
ATOM 1484 N N . GLU A 1 195 ? -16.373 8.819 27.683 1.00 87.75 195 GLU A N 1
ATOM 1485 C CA . GLU A 1 195 ? -16.762 7.714 26.801 1.00 87.75 195 GLU A CA 1
ATOM 1486 C C . GLU A 1 195 ? -16.538 8.071 25.323 1.00 87.75 195 GLU A C 1
ATOM 1488 O O . GLU A 1 195 ? -16.015 7.267 24.551 1.00 87.75 195 GLU A O 1
ATOM 1493 N N . LYS A 1 196 ? -16.853 9.312 24.932 1.00 90.19 196 LYS A N 1
ATOM 1494 C CA . LYS A 1 196 ? -16.624 9.805 23.564 1.00 90.19 196 LYS A CA 1
ATOM 1495 C C . LYS A 1 196 ? -15.140 9.853 23.214 1.00 90.19 196 LYS A C 1
ATOM 1497 O O . LYS A 1 196 ? -14.766 9.431 22.124 1.00 90.19 196 LYS A O 1
ATOM 1502 N N . MET A 1 197 ? -14.308 10.315 24.145 1.00 91.12 197 MET A N 1
ATOM 1503 C CA . MET A 1 197 ? -12.856 10.360 24.015 1.00 91.12 197 MET A CA 1
ATOM 1504 C C . MET A 1 197 ? -12.294 8.954 23.813 1.00 91.12 197 MET A C 1
ATOM 1506 O O . MET A 1 197 ? -11.547 8.729 22.867 1.00 91.12 197 MET A O 1
ATOM 1510 N N . ALA A 1 198 ? -12.705 7.985 24.637 1.00 88.06 198 ALA A N 1
ATOM 1511 C CA . ALA A 1 198 ? -12.269 6.598 24.490 1.00 88.06 198 ALA A CA 1
ATOM 1512 C C . ALA A 1 198 ? -12.655 6.007 23.121 1.00 88.06 198 ALA A C 1
ATOM 1514 O O . ALA A 1 198 ? -11.853 5.313 22.492 1.00 88.06 198 ALA A O 1
ATOM 1515 N N . LEU A 1 199 ? -13.860 6.302 22.623 1.00 88.94 199 LEU A N 1
ATOM 1516 C CA . LEU A 1 199 ? -14.303 5.868 21.295 1.00 88.94 199 LEU A CA 1
ATOM 1517 C C . LEU A 1 199 ? -13.503 6.532 20.163 1.00 88.94 199 LEU A C 1
ATOM 1519 O O . LEU A 1 199 ? -13.140 5.853 19.202 1.00 88.94 199 LEU A O 1
ATOM 1523 N N . ALA A 1 200 ? -13.221 7.833 20.264 1.00 90.00 200 ALA A N 1
ATOM 1524 C CA . ALA A 1 200 ? -12.446 8.572 19.269 1.00 90.00 200 ALA A CA 1
ATOM 1525 C C . ALA A 1 200 ? -10.991 8.083 19.208 1.00 90.00 200 ALA A C 1
ATOM 1527 O O . ALA A 1 200 ? -10.501 7.743 18.132 1.00 90.00 200 ALA A O 1
ATOM 1528 N N . LEU A 1 201 ? -10.341 7.943 20.365 1.00 90.94 201 LEU A N 1
ATOM 1529 C CA . LEU A 1 201 ? -8.971 7.443 20.488 1.00 90.94 201 LEU A CA 1
ATOM 1530 C C . LEU A 1 201 ? -8.809 6.035 19.903 1.00 90.94 201 LEU A C 1
ATOM 1532 O O . LEU A 1 201 ? -7.855 5.782 19.172 1.00 90.94 201 LEU A O 1
ATOM 1536 N N . ASN A 1 202 ? -9.767 5.135 20.153 1.00 86.94 202 ASN A N 1
ATOM 1537 C CA . ASN A 1 202 ? -9.750 3.797 19.557 1.00 86.94 202 ASN A CA 1
ATOM 1538 C C . ASN A 1 202 ? -9.864 3.832 18.027 1.00 86.94 202 ASN A C 1
ATOM 1540 O O . ASN A 1 202 ? -9.186 3.064 17.349 1.00 86.94 202 ASN A O 1
ATOM 1544 N N . ARG A 1 203 ? -10.693 4.722 17.464 1.00 85.06 203 ARG A N 1
ATOM 1545 C CA . ARG A 1 203 ? -10.787 4.884 16.003 1.00 85.06 203 ARG A CA 1
ATOM 1546 C C . ARG A 1 203 ? -9.484 5.417 15.413 1.00 85.06 203 ARG A C 1
ATOM 1548 O O . ARG A 1 203 ? -9.035 4.903 14.397 1.00 85.06 203 ARG A O 1
ATOM 1555 N N . LEU A 1 204 ? -8.860 6.399 16.063 1.00 87.81 204 LEU A N 1
ATOM 1556 C CA . LEU A 1 204 ? -7.576 6.951 15.625 1.00 87.81 204 LEU A CA 1
ATOM 1557 C C . LEU A 1 204 ? -6.459 5.898 15.672 1.00 87.81 204 LEU A C 1
ATOM 1559 O O . LEU A 1 204 ? -5.717 5.766 14.705 1.00 87.81 204 LEU A O 1
ATOM 1563 N N . ALA A 1 205 ? -6.401 5.082 16.729 1.00 86.69 205 ALA A N 1
ATOM 1564 C CA . ALA A 1 205 ? -5.431 3.990 16.846 1.00 86.69 205 ALA A CA 1
ATOM 1565 C C . ALA A 1 205 ? -5.624 2.886 15.785 1.00 86.69 205 ALA A C 1
ATOM 1567 O O . ALA A 1 205 ? -4.666 2.235 15.378 1.00 86.69 205 ALA A O 1
ATOM 1568 N N . GLN A 1 206 ? -6.853 2.671 15.300 1.00 82.88 206 GLN A N 1
ATOM 1569 C CA . GLN A 1 206 ? -7.106 1.761 14.174 1.00 82.88 206 GLN A CA 1
ATOM 1570 C C . GLN A 1 206 ? -6.626 2.337 12.832 1.00 82.88 206 GLN A C 1
ATOM 1572 O O . GLN A 1 206 ? -6.204 1.582 11.954 1.00 82.88 206 GLN A O 1
ATOM 1577 N N . GLU A 1 207 ? -6.712 3.659 12.656 1.00 84.50 207 GLU A N 1
ATOM 1578 C CA . GLU A 1 207 ? -6.263 4.349 11.441 1.00 84.50 207 GLU A CA 1
ATOM 1579 C C . GLU A 1 207 ? -4.736 4.505 11.369 1.00 84.50 207 GLU A C 1
ATOM 1581 O O . GLU A 1 207 ? -4.193 4.535 10.256 1.00 84.50 207 GLU A O 1
ATOM 1586 N N . ASP A 1 208 ? -4.069 4.611 12.524 1.00 87.06 208 ASP A N 1
ATOM 1587 C CA . ASP A 1 208 ? -2.626 4.815 12.666 1.00 87.06 208 ASP A CA 1
ATOM 1588 C C . ASP A 1 208 ? -2.008 3.894 13.743 1.00 87.06 208 ASP A C 1
ATOM 1590 O O . ASP A 1 208 ? -2.086 4.192 14.936 1.00 87.06 208 ASP A O 1
ATOM 1594 N N . PRO A 1 209 ? -1.329 2.802 13.342 1.00 84.50 209 PRO A N 1
ATOM 1595 C CA . PRO A 1 209 ? -0.654 1.892 14.272 1.00 84.50 209 PRO A CA 1
ATOM 1596 C C . PRO A 1 209 ? 0.538 2.501 15.030 1.00 84.50 209 PRO A C 1
ATOM 1598 O O . PRO A 1 209 ? 0.995 1.921 16.017 1.00 84.50 209 PRO A O 1
ATOM 1601 N N . SER A 1 210 ? 1.062 3.650 14.586 1.00 88.94 210 SER A N 1
ATOM 1602 C CA . SER A 1 210 ? 2.109 4.389 15.305 1.00 88.94 210 SER A CA 1
ATOM 1603 C C . SER A 1 210 ? 1.553 5.216 16.470 1.00 88.94 210 SER A C 1
ATOM 1605 O O . SER A 1 210 ? 2.316 5.702 17.307 1.00 88.94 210 SER A O 1
ATOM 1607 N N . PHE A 1 211 ? 0.227 5.351 16.563 1.00 91.44 211 PHE A N 1
ATOM 1608 C CA . PHE A 1 211 ? -0.453 5.982 17.683 1.00 91.44 211 PHE A CA 1
ATOM 1609 C C . PHE A 1 211 ? -0.830 4.943 18.741 1.00 91.44 211 PHE A C 1
ATOM 1611 O O . PHE A 1 211 ? -1.579 4.001 18.480 1.00 91.44 211 PHE A O 1
ATOM 1618 N N . ARG A 1 212 ? -0.326 5.118 19.965 1.00 90.81 212 ARG A N 1
ATOM 1619 C CA . ARG A 1 212 ? -0.623 4.224 21.093 1.00 90.81 212 ARG A CA 1
ATOM 1620 C C . ARG A 1 212 ? -1.399 4.968 22.169 1.00 90.81 212 ARG A C 1
ATOM 1622 O O . ARG A 1 212 ? -1.111 6.121 22.478 1.00 90.81 212 ARG A O 1
ATOM 1629 N N . VAL A 1 213 ? -2.357 4.272 22.771 1.00 91.62 213 VAL A N 1
ATOM 1630 C CA . VAL A 1 213 ? -3.188 4.783 23.864 1.00 91.62 213 VAL A CA 1
ATOM 1631 C C . VAL A 1 213 ? -3.062 3.822 25.033 1.00 91.62 213 VAL A C 1
ATOM 1633 O O . VAL A 1 213 ? -3.209 2.612 24.859 1.00 91.62 213 VAL A O 1
ATOM 1636 N N . ARG A 1 214 ? -2.794 4.349 26.224 1.00 91.25 214 ARG A N 1
ATOM 1637 C CA . ARG A 1 214 ? -2.791 3.572 27.467 1.00 91.25 214 ARG A CA 1
ATOM 1638 C C . ARG A 1 214 ? -3.390 4.385 28.603 1.00 91.25 214 ARG A C 1
ATOM 1640 O O . ARG A 1 214 ? -3.329 5.610 28.588 1.00 91.25 214 ARG A O 1
ATOM 1647 N N . THR A 1 215 ? -3.930 3.707 29.601 1.00 89.56 215 THR A N 1
ATOM 1648 C CA . THR A 1 215 ? -4.311 4.337 30.867 1.00 89.56 215 THR A CA 1
ATOM 1649 C C . THR A 1 215 ? -3.193 4.096 31.864 1.00 89.56 215 THR A C 1
ATOM 1651 O O . THR A 1 215 ? -2.733 2.967 32.008 1.00 89.56 215 THR A O 1
ATOM 1654 N N . ASP A 1 216 ? -2.725 5.159 32.504 1.00 90.81 216 ASP A N 1
ATOM 1655 C CA . ASP A 1 216 ? -1.757 5.058 33.583 1.00 90.81 216 ASP A CA 1
ATOM 1656 C C . ASP A 1 216 ? -2.461 4.615 34.868 1.00 90.81 216 ASP A C 1
ATOM 1658 O O . ASP A 1 216 ? -3.396 5.272 35.324 1.00 90.81 216 ASP A O 1
ATOM 1662 N N . GLU A 1 217 ? -2.049 3.481 35.434 1.00 88.75 217 GLU A N 1
ATOM 1663 C CA . GLU A 1 217 ? -2.724 2.877 36.589 1.00 88.75 217 GLU A CA 1
ATOM 1664 C C . GLU A 1 217 ? -2.485 3.657 37.890 1.00 88.75 217 GLU A C 1
ATOM 1666 O O . GLU A 1 217 ? -3.325 3.610 38.788 1.00 88.75 217 GLU A O 1
ATOM 1671 N N . GLU A 1 218 ? -1.378 4.403 37.989 1.00 87.62 218 GLU A N 1
ATOM 1672 C CA . GLU A 1 218 ? -1.051 5.197 39.179 1.00 87.62 218 GLU A CA 1
ATOM 1673 C C . GLU A 1 218 ? -1.841 6.510 39.234 1.00 87.62 218 GLU A C 1
ATOM 1675 O O . GLU A 1 218 ? -2.431 6.837 40.266 1.00 87.62 218 GLU A O 1
ATOM 1680 N N . SER A 1 219 ? -1.873 7.268 38.133 1.00 88.12 219 SER A N 1
ATOM 1681 C CA . SER A 1 219 ? -2.585 8.554 38.070 1.00 88.12 219 SER A CA 1
ATOM 1682 C C . SER A 1 219 ? -4.047 8.438 37.626 1.00 88.12 219 SER A C 1
ATOM 1684 O O . SER A 1 219 ? -4.836 9.356 37.856 1.00 88.12 219 SER A O 1
ATOM 1686 N N . GLY A 1 220 ? -4.425 7.338 36.969 1.00 84.75 220 GLY A N 1
ATOM 1687 C CA . GLY A 1 220 ? -5.726 7.171 36.317 1.00 84.75 220 GLY A CA 1
ATOM 1688 C C . GLY A 1 220 ? -5.887 7.982 35.024 1.00 84.75 220 GLY A C 1
ATOM 1689 O O . GLY A 1 220 ? -6.982 8.014 34.456 1.00 84.75 220 GLY A O 1
ATOM 1690 N N . GLN A 1 221 ? -4.831 8.653 34.551 1.00 88.44 221 GLN A N 1
ATOM 1691 C CA . GLN A 1 221 ? -4.873 9.488 33.351 1.00 88.44 221 GLN A CA 1
ATOM 1692 C C . GLN A 1 221 ? -4.775 8.651 32.071 1.00 88.44 221 GLN A C 1
ATOM 1694 O O . GLN A 1 221 ? -4.163 7.584 32.033 1.00 88.44 221 GLN A O 1
ATOM 1699 N N . THR A 1 222 ? -5.359 9.154 30.982 1.00 91.06 222 THR A N 1
ATOM 1700 C CA . THR A 1 222 ? -5.167 8.561 29.653 1.00 91.06 222 THR A CA 1
ATOM 1701 C C . THR A 1 222 ? -3.936 9.185 29.008 1.00 91.06 222 THR A C 1
ATOM 1703 O O . THR A 1 222 ? -3.879 10.396 28.814 1.00 91.06 222 THR A O 1
ATOM 1706 N N . ILE A 1 223 ? -2.946 8.361 28.676 1.00 92.81 223 ILE A N 1
ATOM 1707 C CA . ILE A 1 223 ? -1.719 8.770 27.997 1.00 92.81 223 ILE A CA 1
ATOM 1708 C C . ILE A 1 223 ? -1.829 8.384 26.527 1.00 92.81 223 ILE A C 1
ATOM 1710 O O . ILE A 1 223 ? -2.051 7.217 26.189 1.00 92.81 223 ILE A O 1
ATOM 1714 N N . ILE A 1 224 ? -1.627 9.371 25.663 1.00 94.31 224 ILE A N 1
ATOM 1715 C CA . ILE A 1 224 ? -1.485 9.180 24.225 1.00 94.31 224 ILE A CA 1
ATOM 1716 C C . ILE A 1 224 ? -0.018 9.323 23.832 1.00 94.31 224 ILE A C 1
ATOM 1718 O O . ILE A 1 224 ? 0.689 10.191 24.345 1.00 94.31 224 ILE A O 1
ATOM 1722 N N . SER A 1 225 ? 0.444 8.470 22.926 1.00 94.94 225 SER A N 1
ATOM 1723 C CA . SER A 1 225 ? 1.828 8.450 22.458 1.00 94.94 225 SER A CA 1
ATOM 1724 C C . SER A 1 225 ? 1.871 8.430 20.936 1.00 94.94 225 SER A C 1
ATOM 1726 O O . SER A 1 225 ? 1.109 7.700 20.304 1.00 94.94 225 SER A O 1
ATOM 1728 N N . GLY A 1 226 ? 2.779 9.208 20.347 1.00 94.06 226 GLY A N 1
ATOM 1729 C CA . GLY A 1 226 ? 2.924 9.306 18.896 1.00 94.06 226 GLY A CA 1
ATOM 1730 C C . GLY A 1 226 ? 4.349 9.621 18.442 1.00 94.06 226 GLY A C 1
ATOM 1731 O O . GLY A 1 226 ? 5.308 9.593 19.215 1.00 94.06 226 GLY A O 1
ATOM 1732 N N . MET A 1 227 ? 4.471 9.936 17.154 1.00 93.81 227 MET A N 1
ATOM 1733 C CA . MET A 1 227 ? 5.755 10.121 16.457 1.00 93.81 227 MET A CA 1
ATOM 1734 C C . MET A 1 227 ? 6.374 11.520 16.606 1.00 93.81 227 MET A C 1
ATOM 1736 O O . MET A 1 227 ? 7.510 11.735 16.195 1.00 93.81 227 MET A O 1
ATOM 1740 N N . GLY A 1 228 ? 5.646 12.481 17.173 1.00 93.25 228 GLY A N 1
ATOM 1741 C CA . GLY A 1 228 ? 6.121 13.849 17.367 1.00 93.25 228 GLY A CA 1
ATOM 1742 C C . GLY A 1 228 ? 5.014 14.784 17.847 1.00 93.25 228 GLY A C 1
ATOM 1743 O O . GLY A 1 228 ? 3.847 14.398 17.891 1.00 93.25 228 GLY A O 1
ATOM 1744 N N . GLU A 1 229 ? 5.385 16.014 18.198 1.00 91.94 229 GLU A N 1
ATOM 1745 C CA . GLU A 1 229 ? 4.463 17.031 18.724 1.00 91.94 229 GLU A CA 1
ATOM 1746 C C . GLU A 1 229 ? 3.327 17.342 17.739 1.00 91.94 229 GLU A C 1
ATOM 1748 O O . GLU A 1 229 ? 2.162 17.165 18.079 1.00 91.94 229 GLU A O 1
ATOM 1753 N N . LEU A 1 230 ? 3.663 17.668 16.485 1.00 93.12 230 LEU A N 1
ATOM 1754 C CA . LEU A 1 230 ? 2.675 17.946 15.435 1.00 93.12 230 LEU A CA 1
ATOM 1755 C C . LEU A 1 230 ? 1.738 16.754 15.174 1.00 93.12 230 LEU A C 1
ATOM 1757 O O . LEU A 1 230 ? 0.568 16.937 14.850 1.00 93.12 230 LEU A O 1
ATOM 1761 N N . HIS A 1 231 ? 2.243 15.523 15.313 1.00 92.94 231 HIS A N 1
ATOM 1762 C CA . HIS A 1 231 ? 1.412 14.331 15.158 1.00 92.94 231 HIS A CA 1
ATOM 1763 C C . HIS A 1 231 ? 0.337 14.289 16.256 1.00 92.94 231 HIS A C 1
ATOM 1765 O O . HIS A 1 231 ? -0.846 14.152 15.947 1.00 92.94 231 HIS A O 1
ATOM 1771 N N . LEU A 1 232 ? 0.725 14.469 17.522 1.00 92.38 232 LEU A N 1
ATOM 1772 C CA . LEU A 1 232 ? -0.236 14.508 18.624 1.00 92.38 232 LEU A CA 1
ATOM 1773 C C . LEU A 1 232 ? -1.204 15.693 18.509 1.00 92.38 232 LEU A C 1
ATOM 1775 O O . LEU A 1 232 ? -2.394 15.511 18.746 1.00 92.38 232 LEU A O 1
ATOM 1779 N N . GLU A 1 233 ? -0.729 16.866 18.087 1.00 91.12 233 GLU A N 1
ATOM 1780 C CA . GLU A 1 233 ? -1.565 18.058 17.895 1.00 91.12 233 GLU A CA 1
ATOM 1781 C C . GLU A 1 233 ? -2.700 17.802 16.893 1.00 91.12 233 GLU A C 1
ATOM 1783 O O . GLU A 1 233 ? -3.865 18.048 17.202 1.00 91.12 233 GLU A O 1
ATOM 1788 N N . ILE A 1 234 ? -2.385 17.216 15.733 1.00 92.38 234 ILE A N 1
ATOM 1789 C CA . ILE A 1 234 ? -3.388 16.870 14.716 1.00 92.38 234 ILE A CA 1
ATOM 1790 C C . ILE A 1 234 ? -4.372 15.820 15.245 1.00 92.38 234 ILE A C 1
ATOM 1792 O O . ILE A 1 234 ? -5.566 15.899 14.964 1.00 92.38 234 ILE A O 1
ATOM 1796 N N . LEU A 1 235 ? -3.903 14.818 15.994 1.00 90.50 235 LEU A N 1
ATOM 1797 C CA . LEU A 1 235 ? -4.792 13.788 16.538 1.00 90.50 235 LEU A CA 1
ATOM 1798 C C . LEU A 1 235 ? -5.755 14.346 17.586 1.00 90.50 235 LEU A C 1
ATOM 1800 O O . LEU A 1 235 ? -6.916 13.947 17.598 1.00 90.50 235 LEU A O 1
ATOM 1804 N N . VAL A 1 236 ? -5.294 15.279 18.420 1.00 88.38 236 VAL A N 1
ATOM 1805 C CA . VAL A 1 236 ? -6.141 15.976 19.392 1.00 88.38 236 VAL A CA 1
ATOM 1806 C C . VAL A 1 236 ? -7.134 16.909 18.693 1.00 88.38 236 VAL A C 1
ATOM 1808 O O . VAL A 1 236 ? -8.288 16.946 19.101 1.00 88.38 236 VAL A O 1
ATOM 1811 N N . ASP A 1 237 ? -6.738 17.611 17.627 1.00 89.31 237 ASP A N 1
ATOM 1812 C CA . ASP A 1 237 ? -7.641 18.477 16.843 1.00 89.31 237 ASP A CA 1
ATOM 1813 C C . ASP A 1 237 ? -8.737 17.683 16.104 1.00 89.31 237 ASP A C 1
ATOM 1815 O O . ASP A 1 237 ? -9.851 18.164 15.905 1.00 89.31 237 ASP A O 1
ATOM 1819 N N . ARG A 1 238 ? -8.450 16.428 15.730 1.00 85.88 238 ARG A N 1
ATOM 1820 C CA . ARG A 1 238 ? -9.421 15.517 15.099 1.00 85.88 238 ARG A CA 1
ATOM 1821 C C . ARG A 1 238 ? -10.469 14.939 16.063 1.00 85.88 238 ARG A C 1
ATOM 1823 O O . ARG A 1 238 ? -11.419 14.321 15.571 1.00 85.88 238 ARG A O 1
ATOM 1830 N N . MET A 1 239 ? -10.277 15.057 17.380 1.00 84.06 239 MET A N 1
ATOM 1831 C CA . MET A 1 239 ? -11.185 14.529 18.414 1.00 84.06 239 MET A CA 1
ATOM 1832 C C . MET A 1 239 ? -12.317 15.497 18.755 1.00 84.06 239 MET A C 1
ATOM 1834 O O . MET A 1 239 ? -13.468 15.006 18.841 1.00 84.06 239 MET A O 1
#

Sequence (239 aa):
MMNKYLEEGELSEDDIIAGIRARTIACEIQPMFCGSAFKNKGVQRMLDAVVQFLPAPTDIPPVAGFDLDDKPCTREASDDAPFSALAFKIMTDPYVGQLTFLRVYSGVLNSGDTVLNSVKNQKERIGRLLQMHANERKEIKFVEAGDIAAAVGLKSVTTGDTLAALDAPIILERMEFPEPVISQAVEPKTKADQEKMALALNRLAQEDPSFRVRTDEESGQTIISGMGELHLEILVDRM

Radius of gyration: 22.89 Å; chains: 1; bounding box: 53×49×72 Å

Secondary structure (DSSP, 8-state):
-HHHHHHHS---HHHHHHHHHHHHHTTS-------BTTTTBSHHHHHHHHHHHSPPTTSSPPEEEE-TTS-EEEE-S-TTSPPEEEEEEEEEETTTEEEEEEEEEES-EETT-EEEETTTTEEEE--EEEEE-SS-EEEESEE-TT-EEEEE--SS--TTPEEE-SSS--EEPPP-PPPP-EEEEE--SSHHHHHHHHHHHHHHHHH-TT-EEEE-TTT-PEEEEESSHHHHHHHHHT-

Organism: NCBI:txid749906

InterPro domains:
  IPR004161 Translation elongation factor EFTu-like, domain 2 [PF03144] (97-164)
  IPR009000 Translation protein, beta-barrel domain superfamily [SSF50447] (24-175)
  IPR009022 Elongation factor G, domain III [cd16262] (178-239)
  IPR027417 P-loop containing nucleoside triphosphate hydrolase [G3DSA:3.40.50.300] (1-69)
  IPR035647 EF-G domain III/V-like [SSF54980] (175-239)
  IPR041095 Elongation Factor G, domain II [PF14492] (177-239)

pLDDT: mean 92.36, std 4.51, range [70.38, 97.5]

Foldseek 3Di:
DVVCCVPVVDDDPVRVLVVQQVCLLVVNDDDDFDADVPVPGRPVVVVVCCVSRPDALQSHDFFWFAFLVRHIDGAHLEQPTWWKWAQAFWDQDPPQGIKTKIQTAAHKDFAQDWWAQSVVRDIDGFHWKWDDDPPDIDTDGMDGHRDMIITTDGPPDARQTMTTHPVGDTRGDGDDADEFDDKDWDDDPDPVCVVVVVVLLVVVCRRDVQWDWDQDPVVRTIMITHNDDVVVVVSVVSD